Protein AF-A0A2S0VP35-F1 (afdb_monomer_lite)

pLDDT: mean 77.13, std 23.25, range [31.33, 97.94]

Sequence (226 aa):
MTNNDILRRIRYTFNYNDAKMASILELVGYKVEPALITQWLKKEEDEAYVRCSDREFSNFLNGFIVEKRGKQEGKPLPKAEDHLNNNIILKKLKIALNLQSEELIAMISHGDFSISKHELSALFRNPQHHHFRECKDQLLRKFLSGMQVKYRGDSEVSSAGNQFSKAPKKPFNKTPKKPSDNPYANWQPSGNETVKVTKKSFSKPVKNKPKTRISKDNFKWPDMKN

Organism: NCBI:txid2172099

Structure (mmCIF, N/CA/C/O backbone):
data_AF-A0A2S0VP35-F1
#
_entry.id   AF-A0A2S0VP35-F1
#
loop_
_atom_site.group_PDB
_atom_site.id
_atom_site.type_symbol
_atom_site.label_atom_id
_atom_site.label_alt_id
_atom_site.label_comp_id
_atom_site.label_asym_id
_atom_site.label_entity_id
_atom_site.label_seq_id
_atom_site.pdbx_PDB_ins_code
_atom_site.Cartn_x
_atom_site.Cartn_y
_atom_site.Cartn_z
_atom_site.occupancy
_atom_site.B_iso_or_equiv
_atom_site.auth_seq_id
_atom_site.auth_comp_id
_atom_site.auth_asym_id
_atom_site.auth_atom_id
_atom_site.pdbx_PDB_model_num
ATOM 1 N N . MET A 1 1 ? 9.332 8.023 -2.124 1.00 85.38 1 MET A N 1
ATOM 2 C CA . MET A 1 1 ? 9.287 6.557 -1.944 1.00 85.38 1 MET A CA 1
ATOM 3 C C . MET A 1 1 ? 8.746 6.026 -3.250 1.00 85.38 1 MET A C 1
ATOM 5 O O . MET A 1 1 ? 7.819 6.642 -3.759 1.00 85.38 1 MET A O 1
ATOM 9 N N . THR A 1 2 ? 9.333 4.994 -3.846 1.00 94.31 2 THR A N 1
ATOM 10 C CA . THR A 1 2 ? 8.872 4.506 -5.157 1.00 94.31 2 THR A CA 1
ATOM 11 C C . THR A 1 2 ? 7.871 3.365 -4.995 1.00 94.31 2 THR A C 1
ATOM 13 O O . THR A 1 2 ? 7.895 2.662 -3.985 1.00 94.31 2 THR A O 1
ATOM 16 N N . ASN A 1 3 ? 6.998 3.155 -5.988 1.00 96.81 3 ASN A N 1
ATOM 17 C CA . ASN A 1 3 ? 6.070 2.015 -6.005 1.00 96.81 3 ASN A CA 1
ATOM 18 C C . ASN A 1 3 ? 6.833 0.691 -5.857 1.00 96.81 3 ASN A C 1
ATOM 20 O O . ASN A 1 3 ? 6.429 -0.177 -5.088 1.00 96.81 3 ASN A O 1
ATOM 24 N N . ASN A 1 4 ? 7.993 0.584 -6.512 1.00 97.62 4 ASN A N 1
ATOM 25 C CA . ASN A 1 4 ? 8.906 -0.548 -6.399 1.00 97.62 4 ASN A CA 1
ATOM 26 C C . ASN A 1 4 ? 9.401 -0.782 -4.953 1.00 97.62 4 ASN A C 1
ATOM 28 O O . ASN A 1 4 ? 9.446 -1.927 -4.511 1.00 97.62 4 ASN A O 1
ATOM 32 N N . ASP A 1 5 ? 9.740 0.269 -4.189 1.00 95.88 5 ASP A N 1
ATOM 33 C CA . ASP A 1 5 ? 10.125 0.141 -2.767 1.00 95.88 5 ASP A CA 1
ATOM 34 C C . ASP A 1 5 ? 8.971 -0.417 -1.923 1.00 95.88 5 ASP A C 1
ATOM 36 O O . ASP A 1 5 ? 9.140 -1.386 -1.182 1.00 95.88 5 ASP A O 1
ATOM 40 N N . ILE A 1 6 ? 7.764 0.122 -2.098 1.00 97.19 6 ILE A N 1
ATOM 41 C CA . ILE A 1 6 ? 6.579 -0.343 -1.365 1.00 97.19 6 ILE A CA 1
ATOM 42 C C . ILE A 1 6 ? 6.264 -1.799 -1.725 1.00 97.19 6 ILE A C 1
ATOM 44 O O . ILE A 1 6 ? 6.002 -2.612 -0.840 1.00 97.19 6 ILE A O 1
ATOM 48 N N . LEU A 1 7 ? 6.342 -2.145 -3.011 1.00 97.62 7 LEU A N 1
ATOM 49 C CA . LEU A 1 7 ? 6.123 -3.499 -3.503 1.00 97.62 7 LEU A CA 1
ATOM 50 C C . LEU A 1 7 ? 7.118 -4.496 -2.886 1.00 97.62 7 LEU A C 1
ATOM 52 O O . LEU A 1 7 ? 6.706 -5.555 -2.408 1.00 97.62 7 LEU A O 1
ATOM 56 N N . ARG A 1 8 ? 8.410 -4.138 -2.821 1.00 96.81 8 ARG A N 1
ATOM 57 C CA . ARG A 1 8 ? 9.447 -4.943 -2.149 1.00 96.81 8 ARG A CA 1
ATOM 58 C C . ARG A 1 8 ? 9.146 -5.148 -0.669 1.00 96.81 8 ARG A C 1
ATOM 60 O O . ARG A 1 8 ? 9.271 -6.271 -0.183 1.00 96.81 8 ARG A O 1
ATOM 67 N N . ARG A 1 9 ? 8.729 -4.092 0.037 1.00 96.19 9 ARG A N 1
ATOM 68 C CA . ARG A 1 9 ? 8.366 -4.168 1.461 1.00 96.19 9 ARG A CA 1
ATOM 69 C C . ARG A 1 9 ? 7.179 -5.094 1.679 1.00 96.19 9 ARG A C 1
ATOM 71 O O . ARG A 1 9 ? 7.283 -5.989 2.501 1.00 96.19 9 ARG A O 1
ATOM 78 N N . ILE A 1 10 ? 6.105 -4.964 0.896 1.00 96.94 10 ILE A N 1
ATOM 79 C CA . ILE A 1 10 ? 4.939 -5.862 0.984 1.00 96.94 10 ILE A CA 1
ATOM 80 C C . ILE A 1 10 ? 5.356 -7.314 0.724 1.00 96.94 10 ILE A C 1
ATOM 82 O O . ILE A 1 10 ? 5.022 -8.200 1.510 1.00 96.94 10 ILE A O 1
ATOM 86 N N . ARG A 1 11 ? 6.123 -7.563 -0.347 1.00 96.25 11 ARG A N 1
ATOM 87 C CA . ARG A 1 11 ? 6.632 -8.904 -0.669 1.00 96.25 11 ARG A CA 1
ATOM 88 C C . ARG A 1 11 ? 7.417 -9.491 0.495 1.00 96.25 11 ARG A C 1
ATOM 90 O O . ARG A 1 11 ? 7.194 -10.642 0.860 1.00 96.25 11 ARG A O 1
ATOM 97 N N . TYR A 1 12 ? 8.329 -8.708 1.063 1.00 96.31 12 TYR A N 1
ATOM 98 C CA . TYR A 1 12 ? 9.116 -9.122 2.211 1.00 96.31 12 TYR A CA 1
ATOM 99 C C . TYR A 1 12 ? 8.214 -9.385 3.425 1.00 96.31 12 TYR A C 1
ATOM 101 O O . TYR A 1 12 ? 8.275 -10.471 3.987 1.00 96.31 12 TYR A O 1
ATOM 109 N N . THR A 1 13 ? 7.329 -8.463 3.804 1.00 96.06 13 THR A N 1
ATOM 110 C CA . THR A 1 13 ? 6.455 -8.603 4.979 1.00 96.06 13 THR A CA 1
ATOM 111 C C . THR A 1 13 ? 5.636 -9.894 4.960 1.00 96.06 13 THR A C 1
ATOM 113 O O . THR A 1 13 ? 5.560 -10.569 5.981 1.00 96.06 13 THR A O 1
ATOM 116 N N . PHE A 1 14 ? 5.071 -10.270 3.810 1.00 96.06 14 PHE A N 1
ATOM 117 C CA . PHE A 1 14 ? 4.222 -11.463 3.682 1.00 96.06 14 PHE A CA 1
ATOM 118 C C . PHE A 1 14 ? 4.940 -12.689 3.104 1.00 96.06 14 PHE A C 1
ATOM 120 O O . PHE A 1 14 ? 4.290 -13.688 2.804 1.00 96.06 14 PHE A O 1
ATOM 127 N N . ASN A 1 15 ? 6.265 -12.618 2.941 1.00 95.81 15 ASN A N 1
ATOM 128 C CA . ASN A 1 15 ? 7.091 -13.681 2.367 1.00 95.81 15 ASN A CA 1
ATOM 129 C C . ASN A 1 15 ? 6.556 -14.211 1.019 1.00 95.81 15 ASN A C 1
ATOM 131 O O . ASN A 1 15 ? 6.474 -15.417 0.781 1.00 95.81 15 ASN A O 1
ATOM 135 N N . TYR A 1 16 ? 6.149 -13.302 0.133 1.00 96.62 16 TYR A N 1
ATOM 136 C CA . TYR A 1 16 ? 5.638 -13.679 -1.181 1.00 96.62 16 TYR A CA 1
ATOM 137 C C . TYR A 1 16 ? 6.771 -14.005 -2.154 1.00 96.62 16 TYR A C 1
ATOM 139 O O . TYR A 1 16 ? 7.789 -13.314 -2.213 1.00 96.62 16 TYR A O 1
ATOM 147 N N . ASN A 1 17 ? 6.561 -15.052 -2.951 1.00 95.56 17 ASN A N 1
ATOM 148 C CA . ASN A 1 17 ? 7.370 -15.339 -4.128 1.00 95.56 17 ASN A CA 1
ATOM 149 C C . ASN A 1 17 ? 6.741 -14.700 -5.380 1.00 95.56 17 ASN A C 1
ATOM 151 O O . ASN A 1 17 ? 5.611 -14.204 -5.358 1.00 95.56 17 ASN A O 1
ATOM 155 N N . ASP A 1 18 ? 7.485 -14.717 -6.478 1.00 95.44 18 ASP A N 1
ATOM 156 C CA . ASP A 1 18 ? 7.113 -14.010 -7.703 1.00 95.44 18 ASP A CA 1
ATOM 157 C C . ASP A 1 18 ? 5.843 -14.622 -8.334 1.00 95.44 18 ASP A C 1
ATOM 159 O O . ASP A 1 18 ? 4.958 -13.894 -8.779 1.00 95.44 18 ASP A O 1
ATOM 163 N N . ALA A 1 19 ? 5.671 -15.947 -8.242 1.00 95.38 19 ALA A N 1
ATOM 164 C CA . ALA A 1 19 ? 4.456 -16.643 -8.676 1.00 95.38 19 ALA A CA 1
ATOM 165 C C . ALA A 1 19 ? 3.210 -16.218 -7.874 1.00 95.38 19 ALA A C 1
ATOM 167 O O . ALA A 1 19 ? 2.154 -15.943 -8.446 1.00 95.38 19 ALA A O 1
ATOM 168 N N . LYS A 1 20 ? 3.327 -16.099 -6.545 1.00 96.75 20 LYS A N 1
ATOM 169 C CA . LYS A 1 20 ? 2.245 -15.610 -5.683 1.00 96.75 20 LYS A CA 1
ATOM 170 C C . LYS A 1 20 ? 1.891 -14.170 -6.037 1.00 96.75 20 LYS A C 1
ATOM 172 O O . LYS A 1 20 ? 0.709 -13.855 -6.138 1.00 96.75 20 LYS A O 1
ATOM 177 N N . MET A 1 21 ? 2.875 -13.309 -6.274 1.00 97.38 21 MET A N 1
ATOM 178 C CA . MET A 1 21 ? 2.621 -11.929 -6.698 1.00 97.38 21 MET A CA 1
ATOM 179 C C . MET A 1 21 ? 1.919 -11.848 -8.063 1.00 97.38 21 MET A C 1
ATOM 181 O O . MET A 1 21 ? 1.009 -11.034 -8.214 1.00 97.38 21 MET A O 1
ATOM 185 N N . ALA A 1 22 ? 2.267 -12.720 -9.017 1.00 96.94 22 ALA A N 1
ATOM 186 C CA . ALA A 1 22 ? 1.566 -12.820 -10.300 1.00 96.94 22 ALA A CA 1
ATOM 187 C C . ALA A 1 22 ? 0.106 -13.246 -10.101 1.00 96.94 22 ALA A C 1
ATOM 189 O O . ALA A 1 22 ? -0.803 -12.596 -10.615 1.00 96.94 22 ALA A O 1
ATOM 190 N N . SER A 1 23 ? -0.130 -14.261 -9.260 1.00 96.50 23 SER A N 1
ATOM 191 C CA . SER A 1 23 ? -1.489 -14.719 -8.946 1.00 96.50 23 SER A CA 1
ATOM 192 C C . SER A 1 23 ? -2.349 -13.625 -8.301 1.00 96.50 23 SER A C 1
ATOM 194 O O . SER A 1 23 ? -3.541 -13.544 -8.571 1.00 96.50 23 SER A O 1
ATOM 196 N N . ILE A 1 24 ? -1.751 -12.740 -7.490 1.00 96.81 24 ILE A N 1
ATOM 197 C CA . ILE A 1 24 ? -2.449 -11.605 -6.870 1.00 96.81 24 ILE A CA 1
ATOM 198 C C . ILE A 1 24 ? -2.954 -10.627 -7.939 1.00 96.81 24 ILE A C 1
ATOM 200 O O . ILE A 1 24 ? -4.086 -10.160 -7.850 1.00 96.81 24 ILE A O 1
ATOM 204 N N . LEU A 1 25 ? -2.146 -10.330 -8.957 1.00 96.25 25 LEU A N 1
ATOM 205 C CA . LEU A 1 25 ? -2.547 -9.468 -10.075 1.00 96.25 25 LEU A CA 1
ATOM 206 C C . LEU A 1 25 ? -3.622 -10.123 -10.951 1.00 96.25 25 LEU A C 1
ATOM 208 O O . LEU A 1 25 ? -4.560 -9.459 -11.401 1.00 96.25 25 LEU A O 1
ATOM 212 N N . GLU A 1 26 ? -3.552 -11.440 -11.122 1.00 95.50 26 GLU A N 1
ATOM 213 C CA . GLU A 1 26 ? -4.553 -12.192 -11.874 1.00 95.50 26 GLU A CA 1
ATOM 214 C C . GLU A 1 26 ? -5.941 -12.162 -11.209 1.00 95.50 26 GLU A C 1
ATOM 216 O O . GLU A 1 26 ? -6.956 -12.186 -11.908 1.00 95.50 26 GLU A O 1
ATOM 221 N N . LEU A 1 27 ? -6.025 -11.985 -9.881 1.00 93.75 27 LEU A N 1
ATOM 222 C CA . LEU A 1 27 ? -7.306 -11.811 -9.174 1.00 93.75 27 LEU A CA 1
ATOM 223 C C . LEU A 1 27 ? -8.118 -10.607 -9.672 1.00 93.75 27 LEU A C 1
ATOM 225 O O . LEU A 1 27 ? -9.341 -10.603 -9.511 1.00 93.75 27 LEU A O 1
ATOM 229 N N . VAL A 1 28 ? -7.459 -9.612 -10.274 1.00 93.50 28 VAL A N 1
ATOM 230 C CA . VAL A 1 28 ? -8.090 -8.435 -10.897 1.00 93.50 28 VAL A CA 1
ATOM 231 C C . VAL A 1 28 ? -8.020 -8.459 -12.427 1.00 93.50 28 VAL A C 1
ATOM 233 O O . VAL A 1 28 ? -8.290 -7.451 -13.074 1.00 93.50 28 VAL A O 1
ATOM 236 N N . GLY A 1 29 ? -7.678 -9.607 -13.019 1.00 91.75 29 GLY A N 1
ATOM 237 C CA . GLY A 1 29 ? -7.582 -9.785 -14.468 1.00 91.75 29 GLY A CA 1
ATOM 238 C C . GLY A 1 29 ? -6.332 -9.168 -15.099 1.00 91.75 29 GLY A C 1
ATOM 239 O O . GLY A 1 29 ? -6.270 -9.055 -16.322 1.00 91.75 29 GLY A O 1
ATOM 240 N N . TYR A 1 30 ? -5.335 -8.775 -14.299 1.00 94.31 30 TYR A N 1
ATOM 241 C CA . TYR A 1 30 ? -4.072 -8.244 -14.804 1.00 94.31 30 TYR A CA 1
ATOM 242 C C . TYR A 1 30 ? -3.031 -9.363 -14.886 1.00 94.31 30 TYR A C 1
ATOM 244 O O . TYR A 1 30 ? -2.433 -9.747 -13.885 1.00 94.31 30 TYR A O 1
ATOM 252 N N . LYS A 1 31 ? -2.828 -9.918 -16.082 1.00 95.38 31 LYS A N 1
ATOM 253 C CA . LYS A 1 31 ? -1.842 -10.982 -16.304 1.00 95.38 31 LYS A CA 1
ATOM 254 C C . LYS A 1 31 ? -0.457 -10.382 -16.519 1.00 95.38 31 LYS A C 1
ATOM 256 O O . LYS A 1 31 ? -0.292 -9.493 -17.350 1.00 95.38 31 LYS A O 1
ATOM 261 N N . VAL A 1 32 ? 0.524 -10.886 -15.776 1.00 94.62 32 VAL A N 1
ATOM 262 C CA . VAL A 1 32 ? 1.933 -10.506 -15.908 1.00 94.62 32 VAL A CA 1
ATOM 263 C C . VAL A 1 32 ? 2.816 -11.736 -15.910 1.00 94.62 32 VAL A C 1
ATOM 265 O O . VAL A 1 32 ? 2.554 -12.701 -15.194 1.00 94.62 32 VAL A O 1
ATOM 268 N N . GLU A 1 33 ? 3.899 -11.660 -16.672 1.00 93.50 33 GLU A N 1
ATOM 269 C CA . GLU A 1 33 ? 4.957 -12.658 -16.618 1.00 93.50 33 GLU A CA 1
ATOM 270 C C . GLU A 1 33 ? 5.726 -12.543 -15.291 1.00 93.50 33 GLU A C 1
ATOM 272 O O . GLU A 1 33 ? 6.078 -11.427 -14.887 1.00 93.50 33 GLU A O 1
ATOM 277 N N . PRO A 1 34 ? 6.067 -13.661 -14.618 1.00 91.75 34 PRO A N 1
ATOM 278 C CA . PRO A 1 34 ? 6.858 -13.632 -13.386 1.00 91.75 34 PRO A CA 1
ATOM 279 C C . PRO A 1 34 ? 8.185 -12.872 -13.528 1.00 91.75 34 PRO A C 1
ATOM 281 O O . PRO A 1 34 ? 8.618 -12.209 -12.589 1.00 91.75 34 PRO A O 1
ATOM 284 N N . ALA A 1 35 ? 8.791 -12.892 -14.721 1.00 94.12 35 ALA A N 1
ATOM 285 C CA . ALA A 1 35 ? 10.012 -12.146 -15.016 1.00 94.12 35 ALA A CA 1
ATOM 286 C C . ALA A 1 35 ? 9.848 -10.626 -14.825 1.00 94.12 35 ALA A C 1
ATOM 288 O O . ALA A 1 35 ? 10.753 -9.978 -14.301 1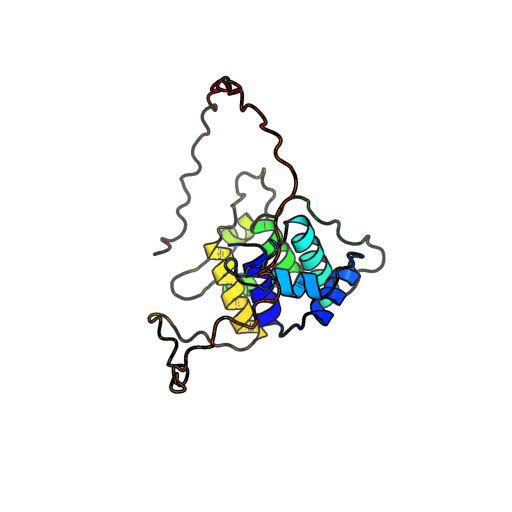.00 94.12 35 ALA A O 1
ATOM 289 N N . LEU A 1 36 ? 8.691 -10.055 -15.180 1.00 95.75 36 LEU A N 1
ATOM 290 C CA . LEU A 1 36 ? 8.411 -8.629 -14.981 1.00 95.75 36 LEU A CA 1
ATOM 291 C C . LEU A 1 36 ? 8.334 -8.281 -13.487 1.00 95.75 36 LEU A C 1
ATOM 293 O O . LEU A 1 36 ? 8.821 -7.236 -13.062 1.00 95.75 36 LEU A O 1
ATOM 297 N N . ILE A 1 37 ? 7.792 -9.185 -12.667 1.00 96.19 37 ILE A N 1
ATOM 298 C CA . ILE A 1 37 ? 7.771 -9.018 -11.208 1.00 96.19 37 ILE A CA 1
ATOM 299 C C . ILE A 1 37 ? 9.197 -9.015 -10.666 1.00 96.19 37 ILE A C 1
ATOM 301 O O . ILE A 1 37 ? 9.548 -8.130 -9.885 1.00 96.19 37 ILE A O 1
ATOM 305 N N . THR A 1 38 ? 10.042 -9.948 -11.110 1.00 96.44 38 THR A N 1
ATOM 306 C CA . THR A 1 38 ? 11.460 -9.959 -10.734 1.00 96.44 38 THR A CA 1
ATOM 307 C C . THR A 1 38 ? 12.137 -8.631 -11.095 1.00 96.44 38 THR A C 1
ATOM 309 O O . THR A 1 38 ? 12.856 -8.076 -10.263 1.00 96.44 38 THR A O 1
ATOM 312 N N . GLN A 1 39 ? 11.867 -8.085 -12.288 1.00 97.50 39 GLN A N 1
ATOM 313 C CA . GLN A 1 39 ? 12.391 -6.790 -12.750 1.00 97.50 39 GLN A CA 1
ATOM 314 C C . GLN A 1 39 ? 11.902 -5.611 -11.892 1.00 97.50 39 GLN A C 1
ATOM 316 O O . GLN A 1 39 ? 12.702 -4.749 -11.522 1.00 97.50 39 GLN A O 1
ATOM 321 N N . TRP A 1 40 ? 10.626 -5.586 -11.487 1.00 97.94 40 TRP A N 1
ATOM 322 C CA . TRP A 1 40 ? 10.104 -4.570 -10.561 1.00 97.94 40 TRP A CA 1
ATOM 323 C C . TRP A 1 40 ? 10.762 -4.623 -9.178 1.00 97.94 40 TRP A C 1
ATOM 325 O O . TRP A 1 40 ? 10.863 -3.604 -8.487 1.00 97.94 40 TRP A O 1
ATOM 335 N N . LEU A 1 41 ? 11.204 -5.803 -8.747 1.00 96.38 41 LEU A N 1
ATOM 336 C CA . LEU A 1 41 ? 11.836 -6.008 -7.446 1.00 96.38 41 LEU A CA 1
ATOM 337 C C . LEU A 1 41 ? 13.341 -5.710 -7.453 1.00 96.38 41 LEU A C 1
ATOM 339 O O . LEU A 1 41 ? 13.934 -5.624 -6.374 1.00 96.38 41 LEU A O 1
ATOM 343 N N . LYS A 1 42 ? 13.958 -5.508 -8.623 1.00 96.19 42 LYS A N 1
ATOM 344 C CA . LYS A 1 42 ? 15.364 -5.103 -8.725 1.00 96.19 42 LYS A CA 1
ATOM 345 C C . LYS A 1 42 ? 15.607 -3.713 -8.135 1.00 96.19 42 LYS A C 1
ATOM 347 O O . LYS A 1 42 ? 14.690 -2.902 -7.980 1.00 96.19 42 LYS A O 1
ATOM 352 N N . LYS A 1 43 ? 16.862 -3.455 -7.766 1.00 93.69 43 LYS A N 1
ATOM 353 C CA . LYS A 1 43 ? 17.310 -2.119 -7.358 1.00 93.69 43 LYS A CA 1
ATOM 354 C C . LYS A 1 43 ? 17.421 -1.216 -8.583 1.00 93.69 43 LYS A C 1
ATOM 356 O O . LYS A 1 43 ? 17.580 -1.724 -9.682 1.00 93.69 43 LYS A O 1
ATOM 361 N N . GLU A 1 44 ? 17.344 0.094 -8.384 1.00 92.56 44 GLU A N 1
ATOM 362 C CA . GLU A 1 44 ? 17.294 1.069 -9.484 1.00 92.56 44 GLU A CA 1
ATOM 363 C C . GLU A 1 44 ? 18.594 1.114 -10.305 1.00 92.56 44 GLU A C 1
ATOM 365 O O . GLU A 1 44 ? 18.579 1.565 -11.444 1.00 92.56 44 GLU A O 1
ATOM 370 N N . GLU A 1 45 ? 19.703 0.615 -9.751 1.00 93.06 45 GLU A N 1
ATOM 371 C CA . GLU A 1 45 ? 21.008 0.536 -10.414 1.00 93.06 45 GLU A CA 1
ATOM 372 C C . GLU A 1 45 ? 21.211 -0.750 -11.240 1.00 93.06 45 GLU A C 1
ATOM 374 O O . GLU A 1 45 ? 22.226 -0.882 -11.919 1.00 93.06 45 GLU A O 1
ATOM 379 N N . ASP A 1 46 ? 20.295 -1.721 -11.154 1.00 96.19 46 ASP A N 1
ATOM 380 C CA . ASP A 1 46 ? 20.357 -2.969 -11.928 1.00 96.19 46 ASP A CA 1
ATOM 381 C C . ASP A 1 46 ? 19.905 -2.705 -13.375 1.00 96.19 46 ASP A C 1
ATOM 383 O O . ASP A 1 46 ? 18.878 -2.068 -13.601 1.00 96.19 46 ASP A O 1
ATOM 387 N N . GLU A 1 47 ? 20.635 -3.217 -14.366 1.00 95.44 47 GLU A N 1
ATOM 388 C CA . GLU A 1 47 ? 20.310 -3.034 -15.791 1.00 95.44 47 GLU A CA 1
ATOM 389 C C . GLU A 1 47 ? 18.945 -3.628 -16.173 1.00 95.44 47 GLU A C 1
ATOM 391 O O . GLU A 1 47 ? 18.286 -3.140 -17.090 1.00 95.44 47 GLU A O 1
ATOM 396 N N . ALA A 1 48 ? 18.494 -4.658 -15.451 1.00 95.75 48 ALA A N 1
ATOM 397 C CA . ALA A 1 48 ? 17.187 -5.277 -15.641 1.00 95.75 48 ALA A CA 1
ATOM 398 C C . ALA A 1 48 ? 16.074 -4.598 -14.820 1.00 95.75 48 ALA A C 1
ATOM 400 O O . ALA A 1 48 ? 14.964 -5.128 -14.731 1.00 95.75 48 ALA A O 1
ATOM 401 N N . TYR A 1 49 ? 16.348 -3.464 -14.170 1.00 97.00 49 TYR A N 1
ATOM 402 C CA . TYR A 1 49 ? 15.345 -2.733 -13.406 1.00 97.00 49 TYR A CA 1
ATOM 403 C C . TYR A 1 49 ? 14.240 -2.182 -14.301 1.00 97.00 49 TYR A C 1
ATOM 405 O O . TYR A 1 49 ? 14.483 -1.452 -15.262 1.00 97.00 49 TYR A O 1
ATOM 413 N N . VAL A 1 50 ? 12.996 -2.458 -13.911 1.00 97.62 50 VAL A N 1
ATOM 414 C CA . VAL A 1 50 ? 11.818 -1.849 -14.526 1.00 97.62 50 VAL A CA 1
ATOM 415 C C . VAL A 1 50 ? 11.037 -1.079 -13.471 1.00 97.62 50 VAL A C 1
ATOM 417 O O . VAL A 1 50 ? 10.688 -1.591 -12.403 1.00 97.62 50 VAL A O 1
ATOM 420 N N . ARG A 1 51 ? 10.727 0.182 -13.779 1.00 96.62 51 ARG A N 1
ATOM 421 C CA . ARG A 1 51 ? 9.856 1.007 -12.940 1.00 96.62 51 ARG A CA 1
ATOM 422 C C . ARG A 1 51 ? 8.441 0.426 -12.945 1.00 96.62 51 ARG A C 1
ATOM 424 O O . ARG A 1 51 ? 7.849 0.267 -14.004 1.00 96.62 51 ARG A O 1
ATOM 431 N N . CYS A 1 52 ? 7.880 0.202 -11.761 1.00 96.88 52 CYS A N 1
ATOM 432 C CA . CYS A 1 52 ? 6.477 -0.155 -11.590 1.00 96.88 52 CYS A CA 1
ATOM 433 C C . CYS A 1 52 ? 5.628 1.124 -11.650 1.00 96.88 52 CYS A C 1
ATOM 435 O O . CYS A 1 52 ? 5.721 2.002 -10.780 1.00 96.88 52 CYS A O 1
ATOM 437 N N . SER A 1 53 ? 4.840 1.265 -12.712 1.00 97.00 53 SER A N 1
ATOM 438 C CA . SER A 1 53 ? 3.941 2.401 -12.919 1.00 97.00 53 SER A CA 1
ATOM 439 C C . SER A 1 53 ? 2.816 2.434 -11.880 1.00 97.00 53 SER A C 1
ATOM 441 O O . SER A 1 53 ? 2.516 1.445 -11.211 1.00 97.00 53 SER A O 1
ATOM 443 N N . ASP A 1 54 ? 2.161 3.586 -11.747 1.00 96.69 54 ASP A N 1
ATOM 444 C CA . ASP A 1 54 ? 1.041 3.754 -10.815 1.00 96.69 54 ASP A CA 1
ATOM 445 C C . ASP A 1 54 ? -0.112 2.801 -11.132 1.00 96.69 54 ASP A C 1
ATOM 447 O O . ASP A 1 54 ? -0.699 2.213 -10.226 1.00 96.69 54 ASP A O 1
ATOM 451 N N . ARG A 1 55 ? -0.392 2.586 -12.420 1.00 95.69 55 ARG A N 1
ATOM 452 C CA . ARG A 1 55 ? -1.452 1.683 -12.869 1.00 95.69 55 ARG A CA 1
ATOM 453 C C . ARG A 1 55 ? -1.132 0.222 -12.550 1.00 95.69 55 ARG A C 1
ATOM 455 O O . ARG A 1 55 ? -1.996 -0.498 -12.055 1.00 95.69 55 ARG A O 1
ATOM 462 N N . GLU A 1 56 ? 0.105 -0.215 -12.787 1.00 96.44 56 GLU A N 1
ATOM 463 C CA . GLU A 1 56 ? 0.569 -1.565 -12.426 1.00 96.44 56 GLU A CA 1
ATOM 464 C C . GLU A 1 56 ? 0.498 -1.790 -10.918 1.00 96.44 56 GLU A C 1
ATOM 466 O O . GLU A 1 56 ? -0.051 -2.793 -10.454 1.00 96.44 56 GLU A O 1
ATOM 471 N N . PHE A 1 57 ? 0.987 -0.826 -10.139 1.00 97.69 57 PHE A N 1
ATOM 472 C CA . PHE A 1 57 ? 0.956 -0.933 -8.690 1.00 97.69 57 PHE A CA 1
ATOM 473 C C . PHE A 1 57 ? -0.473 -0.854 -8.135 1.00 97.69 57 PHE A C 1
ATOM 475 O O . PHE A 1 57 ? -0.806 -1.552 -7.177 1.00 97.69 57 PHE A O 1
ATOM 482 N N . SER A 1 58 ? -1.357 -0.077 -8.764 1.00 97.06 58 SER A N 1
ATOM 483 C CA . SER A 1 58 ? -2.774 -0.016 -8.399 1.00 97.06 58 SER A CA 1
ATOM 484 C C . SER A 1 58 ? -3.461 -1.366 -8.625 1.00 97.06 58 SER A C 1
ATOM 486 O O . SER A 1 58 ? -4.160 -1.846 -7.728 1.00 97.06 58 SER A O 1
ATOM 488 N N . ASN A 1 59 ? -3.197 -2.031 -9.759 1.00 96.88 59 ASN A N 1
ATOM 489 C CA . ASN A 1 59 ? -3.653 -3.404 -9.991 1.00 96.88 59 ASN A CA 1
ATOM 490 C C . ASN A 1 59 ? -3.146 -4.350 -8.899 1.00 96.88 59 ASN A C 1
ATOM 492 O O . ASN A 1 59 ? -3.932 -5.125 -8.357 1.00 96.88 59 ASN A O 1
ATOM 496 N N . PHE A 1 60 ? -1.865 -4.254 -8.524 1.00 97.81 60 PHE A N 1
ATOM 497 C CA . PHE A 1 60 ? -1.305 -5.095 -7.464 1.00 97.81 60 PHE A CA 1
ATOM 498 C C . PHE A 1 60 ? -2.016 -4.865 -6.129 1.00 97.81 60 PHE A C 1
ATOM 500 O O . PHE A 1 60 ? -2.421 -5.822 -5.477 1.00 97.81 60 PHE A O 1
ATOM 507 N N . LEU A 1 61 ? -2.223 -3.608 -5.727 1.00 97.56 61 LEU A N 1
ATOM 508 C CA . LEU A 1 61 ? -2.906 -3.272 -4.476 1.00 97.56 61 LEU A CA 1
ATOM 509 C C . LEU A 1 61 ? -4.382 -3.697 -4.483 1.00 97.56 61 LEU A C 1
ATOM 511 O O . LEU A 1 61 ? -4.890 -4.148 -3.458 1.00 97.56 61 LEU A O 1
ATOM 515 N N . ASN A 1 62 ? -5.071 -3.587 -5.620 1.00 96.12 62 ASN A N 1
ATOM 516 C CA . ASN A 1 62 ? -6.436 -4.091 -5.771 1.00 96.12 62 ASN A CA 1
ATOM 517 C C . ASN A 1 62 ? -6.478 -5.619 -5.663 1.00 96.12 62 ASN A C 1
ATOM 519 O O . ASN A 1 62 ? -7.302 -6.155 -4.924 1.00 96.12 62 ASN A O 1
ATOM 523 N N . GLY A 1 63 ? -5.552 -6.310 -6.327 1.00 96.44 63 GLY A N 1
ATOM 524 C CA . GLY A 1 63 ? -5.360 -7.749 -6.183 1.00 96.44 63 GLY A CA 1
ATOM 525 C C . GLY A 1 63 ? -5.064 -8.148 -4.742 1.00 96.44 63 GLY A C 1
ATOM 526 O O . GLY A 1 63 ? -5.631 -9.110 -4.236 1.00 96.44 63 GLY A O 1
ATOM 527 N N . PHE A 1 64 ? -4.237 -7.372 -4.041 1.00 97.12 64 PHE A N 1
ATOM 528 C CA . PHE A 1 64 ? -3.886 -7.607 -2.643 1.00 97.12 64 PHE A CA 1
ATOM 529 C C . PHE A 1 64 ? -5.094 -7.455 -1.709 1.00 97.12 64 PHE A C 1
ATOM 531 O O . PHE A 1 64 ? -5.259 -8.247 -0.784 1.00 97.12 64 PHE A O 1
ATOM 538 N N . ILE A 1 65 ? -5.991 -6.497 -1.980 1.00 95.62 65 ILE A N 1
ATOM 539 C CA . ILE A 1 65 ? -7.280 -6.397 -1.277 1.00 95.62 65 ILE A CA 1
ATOM 540 C C . ILE A 1 65 ? -8.105 -7.672 -1.485 1.00 95.62 65 ILE A C 1
ATOM 542 O O . ILE A 1 65 ? -8.646 -8.203 -0.516 1.00 95.62 65 ILE A O 1
ATOM 546 N N . VAL A 1 66 ? -8.196 -8.165 -2.725 1.00 94.88 66 VAL A N 1
ATOM 547 C CA . VAL A 1 66 ? -8.940 -9.394 -3.041 1.00 94.88 66 VAL 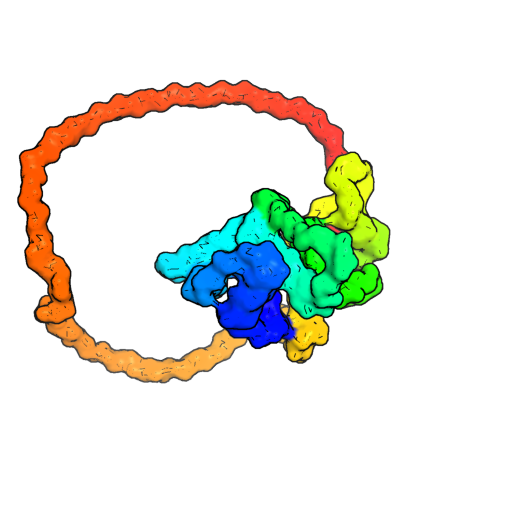A CA 1
ATOM 548 C C . VAL A 1 66 ? -8.290 -10.620 -2.394 1.00 94.88 66 VAL A C 1
ATOM 550 O O . VAL A 1 66 ? -9.003 -11.483 -1.896 1.00 94.88 66 VAL A O 1
ATOM 553 N N . GLU A 1 67 ? -6.959 -10.693 -2.340 1.00 95.25 67 GLU A N 1
ATOM 554 C CA . GLU A 1 67 ? -6.235 -11.796 -1.697 1.00 95.25 67 GLU A CA 1
ATOM 555 C C . GLU A 1 67 ? -6.506 -11.868 -0.195 1.00 95.25 67 GLU A C 1
ATOM 557 O O . GLU A 1 67 ? -6.773 -12.952 0.320 1.00 95.25 67 GLU A O 1
ATOM 562 N N . LYS A 1 68 ? -6.484 -10.724 0.499 1.00 94.75 68 LYS A N 1
ATOM 563 C CA . LYS A 1 68 ? -6.662 -10.686 1.955 1.00 94.75 68 LYS A CA 1
ATOM 564 C C . LYS A 1 68 ? -8.112 -10.784 2.403 1.00 94.75 68 LYS A C 1
ATOM 566 O O . LYS A 1 68 ? -8.376 -11.296 3.487 1.00 94.75 68 LYS A O 1
ATOM 571 N N . ARG A 1 69 ? -9.049 -10.255 1.611 1.00 91.56 69 ARG A N 1
ATOM 572 C CA . ARG A 1 69 ? -10.469 -10.158 1.995 1.00 91.56 69 ARG A CA 1
ATOM 573 C C . ARG A 1 69 ? -11.391 -11.124 1.264 1.00 91.56 69 ARG A C 1
ATOM 575 O O . ARG A 1 69 ? -12.547 -11.244 1.657 1.00 91.56 69 ARG A O 1
ATOM 582 N N . GLY A 1 70 ? -10.910 -11.761 0.204 1.00 88.12 70 GLY A N 1
ATOM 583 C CA . GLY A 1 70 ? -11.745 -12.488 -0.741 1.00 88.12 70 GLY A CA 1
ATOM 584 C C . GLY A 1 70 ? -12.444 -11.570 -1.749 1.00 88.12 70 GLY A C 1
ATOM 585 O O . GLY A 1 70 ? -12.491 -10.341 -1.615 1.00 88.12 70 GLY A O 1
ATOM 586 N N . LYS A 1 71 ? -13.000 -12.188 -2.794 1.00 81.88 71 LYS A N 1
ATOM 587 C CA . LYS A 1 71 ? -13.857 -11.505 -3.769 1.00 81.88 71 LYS A CA 1
ATOM 588 C C . LYS A 1 71 ? -15.183 -11.155 -3.092 1.00 81.88 71 LYS A C 1
ATOM 590 O O . LYS A 1 71 ? -15.804 -12.013 -2.477 1.00 81.88 71 LYS A O 1
ATOM 595 N N . GLN A 1 72 ? -15.617 -9.901 -3.201 1.00 76.38 72 GLN A N 1
ATOM 596 C CA . GLN A 1 72 ? -16.950 -9.513 -2.740 1.00 76.38 72 GLN A CA 1
ATOM 597 C C . GLN A 1 72 ? -17.971 -9.952 -3.789 1.00 76.38 72 GLN A C 1
ATOM 599 O O . GLN A 1 72 ? -17.970 -9.423 -4.901 1.00 76.38 72 GLN A O 1
ATOM 604 N N . GLU A 1 73 ? -18.817 -10.920 -3.441 1.00 71.19 73 GLU A N 1
ATOM 605 C CA . GLU A 1 73 ? -19.895 -11.376 -4.319 1.00 71.19 73 GLU A CA 1
ATOM 606 C C . GLU A 1 73 ? -20.803 -10.199 -4.707 1.00 71.19 73 GLU A C 1
ATOM 608 O O . GLU A 1 73 ? -21.168 -9.365 -3.876 1.00 71.19 73 GLU A O 1
ATOM 613 N N . GLY A 1 74 ? -21.109 -10.086 -6.001 1.00 70.69 74 GLY A N 1
ATOM 614 C CA . GLY A 1 74 ? -22.001 -9.053 -6.536 1.00 70.69 74 GLY A CA 1
ATOM 615 C C . GLY A 1 74 ? -21.387 -7.664 -6.752 1.00 70.69 74 GLY A C 1
ATOM 616 O O . GLY A 1 74 ? -22.097 -6.773 -7.216 1.00 70.69 74 GLY A O 1
ATOM 617 N N . LYS A 1 75 ? -20.092 -7.444 -6.474 1.00 75.69 75 LYS A N 1
ATOM 618 C CA . LYS A 1 7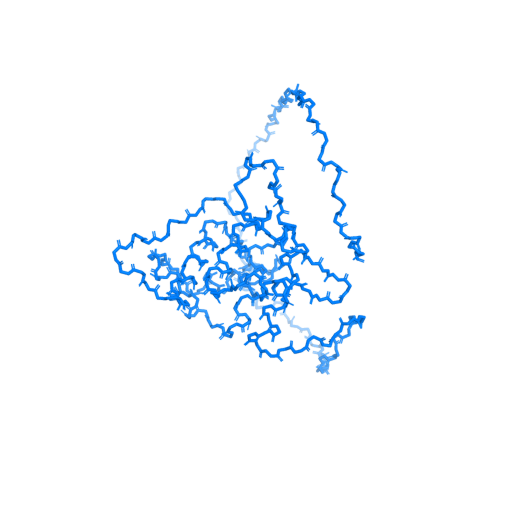5 ? -19.420 -6.172 -6.801 1.00 75.69 75 LYS A CA 1
ATOM 619 C C . LYS A 1 75 ? -18.427 -6.315 -7.953 1.00 75.69 75 LYS A C 1
ATOM 621 O O . LYS A 1 75 ? -17.713 -7.316 -8.020 1.00 75.69 75 LYS A O 1
ATOM 626 N N . PRO A 1 76 ? -18.332 -5.305 -8.839 1.00 76.31 76 PRO A N 1
ATOM 627 C CA . PRO A 1 76 ? -17.321 -5.301 -9.884 1.00 76.31 76 PRO A CA 1
ATOM 628 C C . PRO A 1 76 ? -15.918 -5.271 -9.270 1.00 76.31 76 PRO A C 1
ATOM 630 O O . PRO A 1 76 ? -15.707 -4.720 -8.184 1.00 76.31 76 PRO A O 1
ATOM 633 N N . LEU A 1 77 ? -14.953 -5.849 -9.989 1.00 77.69 77 LEU A N 1
ATOM 634 C CA . LEU A 1 77 ? -13.547 -5.785 -9.601 1.00 77.69 77 LEU A CA 1
ATOM 635 C C . LEU A 1 77 ? -13.117 -4.318 -9.425 1.00 77.69 77 LEU A C 1
ATOM 637 O O . LEU A 1 77 ? -13.517 -3.464 -10.225 1.00 77.69 77 LEU A O 1
ATOM 641 N N . PRO A 1 78 ? -12.303 -3.998 -8.402 1.00 80.25 78 PRO A N 1
ATOM 642 C CA . PRO A 1 78 ? -11.826 -2.638 -8.206 1.00 80.25 78 PRO A CA 1
ATOM 643 C C . PRO A 1 78 ? -11.056 -2.148 -9.438 1.00 80.25 78 PRO A C 1
ATOM 645 O O . PRO A 1 78 ? -10.064 -2.755 -9.845 1.00 80.25 78 PRO A O 1
ATOM 648 N N . LYS A 1 79 ? -11.503 -1.033 -10.024 1.00 85.56 79 LYS A N 1
ATOM 649 C CA . LYS A 1 79 ? -10.814 -0.396 -11.150 1.00 85.56 79 LYS A CA 1
ATOM 650 C C . LYS A 1 79 ? -9.460 0.145 -10.682 1.00 85.56 79 LYS A C 1
ATOM 652 O O . LYS A 1 79 ? -9.373 0.765 -9.621 1.00 85.56 79 LYS A O 1
ATOM 657 N N . ALA A 1 80 ? -8.413 -0.088 -11.469 1.00 88.50 80 ALA A N 1
ATOM 658 C CA . ALA A 1 80 ? -7.112 0.520 -11.223 1.00 88.50 80 ALA A CA 1
ATOM 659 C C . ALA A 1 80 ? -7.176 2.039 -11.418 1.00 88.50 80 ALA A C 1
ATOM 661 O O . ALA A 1 80 ? -7.771 2.521 -12.385 1.00 88.50 80 ALA A O 1
ATOM 662 N N . GLU A 1 81 ? -6.574 2.784 -10.497 1.00 90.81 81 GLU A N 1
ATOM 663 C CA . GLU A 1 81 ? -6.348 4.215 -10.663 1.00 90.81 81 GLU A CA 1
ATOM 664 C C . GLU A 1 81 ? -5.177 4.462 -11.617 1.00 90.81 81 GLU A C 1
ATOM 666 O O . GLU A 1 81 ? -4.157 3.775 -11.559 1.00 90.81 81 GLU A O 1
ATOM 671 N N . ASP A 1 82 ? -5.308 5.486 -12.460 1.00 88.38 82 ASP A N 1
ATOM 672 C CA . ASP A 1 82 ? -4.242 5.899 -13.380 1.00 88.38 82 ASP A CA 1
ATOM 673 C C . ASP A 1 82 ? -3.114 6.660 -12.661 1.00 88.38 82 ASP A C 1
ATOM 675 O O . ASP A 1 82 ? -1.969 6.654 -13.110 1.00 88.38 82 ASP A O 1
ATOM 679 N N . HIS A 1 83 ? -3.431 7.282 -11.521 1.00 91.88 83 HIS A N 1
ATOM 680 C CA . HIS A 1 83 ? -2.492 8.026 -10.686 1.00 91.88 83 HIS A CA 1
ATOM 681 C C . HIS A 1 83 ? -2.582 7.563 -9.236 1.00 91.88 83 HIS A C 1
ATOM 683 O O . HIS A 1 83 ? -3.658 7.598 -8.627 1.00 91.88 83 HIS A O 1
ATOM 689 N N . LEU A 1 84 ? -1.440 7.180 -8.666 1.00 93.38 84 LEU A N 1
ATOM 690 C CA . LEU A 1 84 ? -1.339 6.807 -7.263 1.00 93.38 84 LEU A CA 1
ATOM 691 C C . LEU A 1 84 ? -0.681 7.918 -6.456 1.00 93.38 84 LEU A C 1
ATOM 693 O O . LEU A 1 84 ? 0.290 8.548 -6.856 1.00 93.38 84 LEU A O 1
ATOM 697 N N . ASN A 1 85 ? -1.215 8.126 -5.259 1.00 94.06 85 ASN A N 1
ATOM 698 C CA . ASN A 1 85 ? -0.579 8.930 -4.232 1.00 94.06 85 ASN A CA 1
ATOM 699 C C . ASN A 1 85 ? -0.515 8.127 -2.929 1.00 94.06 85 ASN A C 1
ATOM 701 O O . ASN A 1 85 ? -1.203 7.115 -2.753 1.00 94.06 85 ASN A O 1
ATOM 705 N N . ASN A 1 86 ? 0.291 8.601 -1.986 1.00 95.88 86 ASN A N 1
ATOM 706 C CA . ASN A 1 86 ? 0.488 7.933 -0.703 1.00 95.88 86 ASN A CA 1
ATOM 707 C C . ASN A 1 86 ? -0.814 7.758 0.096 1.00 95.88 86 ASN A C 1
ATOM 709 O O . ASN A 1 86 ? -0.953 6.773 0.819 1.00 95.88 86 ASN A O 1
ATOM 713 N N . ASN A 1 87 ? -1.781 8.678 -0.028 1.00 96.19 87 ASN A N 1
ATOM 714 C CA . ASN A 1 87 ? -3.085 8.556 0.632 1.00 96.19 87 ASN A CA 1
ATOM 715 C C . ASN A 1 87 ? -3.883 7.367 0.075 1.00 96.19 87 ASN A C 1
ATOM 717 O O . ASN A 1 87 ? -4.453 6.596 0.848 1.00 96.19 87 ASN A O 1
ATOM 721 N N . ILE A 1 88 ? -3.906 7.198 -1.252 1.00 95.75 88 ILE A N 1
ATOM 722 C CA . ILE A 1 88 ? -4.572 6.082 -1.933 1.00 95.75 88 ILE A CA 1
ATOM 723 C C . ILE A 1 88 ? -3.890 4.767 -1.552 1.00 95.75 88 ILE A C 1
ATOM 725 O O . ILE A 1 88 ? -4.578 3.820 -1.173 1.00 95.75 88 ILE A O 1
ATOM 729 N N . ILE A 1 89 ? -2.555 4.722 -1.574 1.00 96.88 89 ILE A N 1
ATOM 730 C CA . ILE A 1 89 ? -1.783 3.531 -1.195 1.00 96.88 89 ILE A CA 1
ATOM 731 C C . ILE A 1 89 ? -2.085 3.138 0.255 1.00 96.88 89 ILE A C 1
ATOM 733 O O . ILE A 1 89 ? -2.488 2.004 0.513 1.00 96.88 89 ILE A O 1
ATOM 737 N N . LEU A 1 90 ? -1.978 4.083 1.197 1.00 96.44 90 LEU A N 1
ATOM 738 C CA . LEU A 1 90 ? -2.282 3.842 2.610 1.00 96.44 90 LEU A CA 1
ATOM 739 C C . LEU A 1 90 ? -3.725 3.356 2.798 1.00 96.44 90 LEU A C 1
ATOM 741 O O . LEU A 1 90 ? -3.971 2.425 3.563 1.00 96.44 90 LEU A O 1
ATOM 745 N N . LYS A 1 91 ? -4.685 3.946 2.075 1.00 95.69 91 LYS A N 1
ATOM 746 C CA . LYS A 1 91 ? -6.095 3.538 2.121 1.00 95.69 91 LYS A CA 1
ATOM 747 C C . LYS A 1 91 ? -6.288 2.108 1.621 1.00 95.69 91 LYS A C 1
ATOM 749 O O . LYS A 1 91 ? -6.995 1.343 2.271 1.00 95.69 91 LYS A O 1
ATOM 754 N N . LYS A 1 92 ? -5.664 1.729 0.504 1.00 96.00 92 LYS A N 1
ATOM 755 C CA . LYS A 1 92 ? -5.750 0.362 -0.030 1.00 96.00 92 LYS A CA 1
ATOM 756 C C . LYS A 1 92 ? -5.114 -0.656 0.911 1.00 96.00 92 LYS A C 1
ATOM 758 O O . LYS A 1 92 ? -5.728 -1.685 1.162 1.00 96.00 92 LYS A O 1
ATOM 763 N N . LEU A 1 93 ? -3.954 -0.345 1.493 1.00 96.75 93 LEU A N 1
ATOM 764 C CA . LEU A 1 93 ? -3.297 -1.209 2.482 1.00 96.75 93 LEU A CA 1
ATOM 765 C C . LEU A 1 93 ? -4.133 -1.363 3.756 1.00 96.75 93 LEU A C 1
ATOM 767 O O . LEU A 1 93 ? -4.315 -2.482 4.232 1.00 96.75 93 LEU A O 1
ATOM 771 N N . LYS A 1 94 ? -4.721 -0.267 4.256 1.00 95.31 94 LYS A N 1
ATOM 772 C CA . LYS A 1 94 ? -5.677 -0.303 5.372 1.00 95.31 94 LYS A CA 1
ATOM 773 C C . LYS A 1 94 ? -6.837 -1.252 5.078 1.00 95.31 94 LYS A C 1
ATOM 775 O O . LYS A 1 94 ? -7.185 -2.072 5.923 1.00 95.31 94 LYS A O 1
ATOM 780 N N . ILE A 1 95 ? -7.439 -1.128 3.893 1.00 94.88 95 ILE A N 1
ATOM 781 C CA . ILE A 1 95 ? -8.560 -1.974 3.477 1.00 94.88 95 ILE A CA 1
ATOM 782 C C . ILE A 1 95 ? -8.107 -3.429 3.376 1.00 94.88 95 ILE A C 1
ATOM 784 O O . ILE A 1 95 ? -8.767 -4.281 3.959 1.00 94.88 95 ILE A O 1
ATOM 788 N N . ALA A 1 96 ? -7.004 -3.710 2.678 1.00 95.81 96 ALA A N 1
ATOM 789 C CA . ALA A 1 96 ? -6.500 -5.066 2.475 1.00 95.81 96 ALA A CA 1
ATOM 790 C C . ALA A 1 96 ? -6.273 -5.787 3.808 1.00 95.81 96 ALA A C 1
ATOM 792 O O . ALA A 1 96 ? -6.732 -6.904 3.992 1.00 95.81 96 ALA A O 1
ATOM 793 N N . LEU A 1 97 ? -5.641 -5.115 4.766 1.00 95.75 97 LEU A N 1
ATOM 794 C CA . LEU A 1 97 ? -5.277 -5.695 6.058 1.00 95.75 97 LEU A CA 1
ATOM 795 C C . LEU A 1 97 ? -6.379 -5.598 7.125 1.00 95.75 97 LEU A C 1
ATOM 797 O O . LEU A 1 97 ? -6.147 -5.981 8.267 1.00 95.75 97 LEU A O 1
ATOM 801 N N . ASN A 1 98 ? -7.565 -5.093 6.763 1.00 95.31 98 ASN A N 1
ATOM 802 C CA . ASN A 1 98 ? -8.706 -4.889 7.661 1.00 95.31 98 ASN A CA 1
ATOM 803 C C . ASN A 1 98 ? -8.373 -4.075 8.931 1.00 95.31 98 ASN A C 1
ATOM 805 O O . ASN A 1 98 ? -8.871 -4.352 10.021 1.00 95.31 98 ASN A O 1
ATOM 809 N N . LEU A 1 99 ? -7.524 -3.059 8.780 1.00 94.94 99 LEU A N 1
ATOM 810 C CA . LEU A 1 99 ? -6.964 -2.327 9.911 1.00 94.94 99 LEU A CA 1
ATOM 811 C C . LEU A 1 99 ? -7.938 -1.295 10.472 1.00 94.94 99 LEU A C 1
ATOM 813 O O . LEU A 1 99 ? -8.462 -0.441 9.737 1.00 94.94 99 LEU A O 1
ATOM 817 N N . GLN A 1 100 ? -8.102 -1.321 11.792 1.00 93.62 100 GLN A N 1
ATOM 818 C CA . GLN A 1 100 ? -8.788 -0.263 12.527 1.00 93.62 100 GLN A CA 1
ATOM 819 C C . GLN A 1 100 ? -7.894 0.970 12.682 1.00 93.62 100 GLN A C 1
ATOM 821 O O . GLN A 1 100 ? -6.676 0.924 12.486 1.00 93.62 100 GLN A O 1
ATOM 826 N N . SER A 1 101 ? -8.504 2.110 13.010 1.00 92.25 101 SER A N 1
ATOM 827 C CA . SER A 1 101 ? -7.773 3.373 13.171 1.00 92.25 101 SER A CA 1
ATOM 828 C C . SER A 1 101 ? -6.720 3.267 14.274 1.00 92.25 101 SER A C 1
ATOM 830 O O . SER A 1 101 ? -5.603 3.740 14.100 1.00 92.25 101 SER A O 1
ATOM 832 N N . GLU A 1 102 ? -7.059 2.603 15.376 1.00 92.19 102 GLU A N 1
ATOM 833 C CA . GLU A 1 102 ? -6.195 2.362 16.531 1.00 92.19 102 GLU A CA 1
ATOM 834 C C . GLU A 1 102 ? -4.973 1.524 16.151 1.00 92.19 102 GLU A C 1
ATOM 836 O O . GLU A 1 102 ? -3.849 1.882 16.492 1.00 92.19 102 GLU A O 1
ATOM 841 N N . GLU A 1 103 ? -5.172 0.452 15.382 1.00 92.50 103 GLU A N 1
ATOM 842 C CA . GLU A 1 103 ? -4.075 -0.395 14.909 1.00 92.50 103 GLU A CA 1
ATOM 843 C C . GLU A 1 103 ? -3.159 0.356 13.948 1.00 92.50 103 GLU A C 1
ATOM 845 O O . GLU A 1 103 ? -1.940 0.194 13.985 1.00 92.50 103 GLU A O 1
ATOM 850 N N . LEU A 1 104 ? -3.739 1.182 13.076 1.00 92.81 104 LEU A N 1
ATOM 851 C CA . LEU A 1 104 ? -2.971 1.968 12.124 1.00 92.81 104 LEU A CA 1
ATOM 852 C C . LEU A 1 104 ? -2.140 3.047 12.830 1.00 92.81 104 LEU A C 1
ATOM 854 O O . LEU A 1 104 ? -0.990 3.254 12.452 1.00 92.81 104 LEU A O 1
ATOM 858 N N . ILE A 1 105 ? -2.679 3.672 13.885 1.00 93.00 105 ILE A N 1
ATOM 859 C CA . ILE A 1 105 ? -1.909 4.552 14.778 1.00 93.00 105 ILE A CA 1
ATOM 860 C C . ILE A 1 105 ? -0.788 3.756 15.440 1.00 93.00 105 ILE A C 1
ATOM 862 O O . ILE A 1 105 ? 0.355 4.179 15.356 1.00 93.00 105 ILE A O 1
ATOM 866 N N . ALA A 1 106 ? -1.078 2.593 16.027 1.00 91.44 106 ALA A N 1
ATOM 867 C CA . ALA A 1 106 ? -0.073 1.775 16.707 1.00 91.44 106 ALA A CA 1
ATOM 868 C C . ALA A 1 106 ? 1.086 1.359 15.784 1.00 91.44 106 ALA A C 1
ATOM 870 O O . ALA A 1 106 ? 2.235 1.386 16.202 1.00 91.44 106 ALA A O 1
ATOM 871 N N . MET A 1 107 ? 0.809 1.036 14.517 1.00 90.88 107 MET A N 1
ATOM 872 C CA . MET A 1 107 ? 1.859 0.711 13.540 1.00 90.88 107 MET A CA 1
ATOM 873 C C . MET A 1 107 ? 2.674 1.924 13.089 1.00 90.88 107 MET A C 1
ATOM 875 O O . MET A 1 107 ? 3.824 1.781 12.690 1.00 90.88 107 MET A O 1
ATOM 879 N N . ILE A 1 108 ? 2.085 3.117 13.099 1.00 90.88 108 ILE A N 1
ATOM 880 C CA . ILE A 1 108 ? 2.785 4.354 12.738 1.00 90.88 108 ILE A CA 1
ATOM 881 C C . ILE A 1 108 ? 3.600 4.892 13.921 1.00 90.88 108 ILE A C 1
ATOM 883 O O . ILE A 1 108 ? 4.656 5.500 13.715 1.00 90.88 108 ILE A O 1
ATOM 887 N N . SER A 1 109 ? 3.092 4.691 15.136 1.00 86.06 109 SER A N 1
ATOM 888 C CA . SER A 1 109 ? 3.697 5.125 16.387 1.00 86.06 109 SER A CA 1
ATOM 889 C C . SER A 1 109 ? 4.965 4.323 16.656 1.00 86.06 109 SER A C 1
ATOM 891 O O . SER A 1 109 ? 4.935 3.250 17.248 1.00 86.06 109 SER A O 1
ATOM 893 N N . HIS A 1 110 ? 6.090 4.849 16.180 1.00 71.38 110 HIS A N 1
ATOM 894 C CA . HIS A 1 110 ? 7.411 4.268 16.377 1.00 71.38 110 HIS A CA 1
ATOM 895 C C . HIS A 1 110 ? 8.417 5.363 16.743 1.00 71.38 110 HIS A C 1
ATOM 897 O O . HIS A 1 110 ? 8.590 6.337 15.989 1.00 71.38 110 HIS A O 1
ATOM 903 N N . GLY A 1 111 ? 9.096 5.177 17.880 1.00 68.69 111 GLY A N 1
ATOM 904 C CA . GLY A 1 111 ? 9.961 6.181 18.507 1.00 68.69 111 GLY A CA 1
ATOM 905 C C . GLY A 1 111 ? 9.166 7.407 18.965 1.00 68.69 111 GLY A C 1
ATOM 906 O O . GLY A 1 111 ? 8.048 7.276 19.451 1.00 68.69 111 GLY A O 1
ATOM 907 N N . ASP A 1 112 ? 9.705 8.601 18.723 1.00 70.12 112 ASP A N 1
ATOM 908 C CA . ASP A 1 112 ? 9.093 9.881 19.130 1.00 70.12 112 ASP A CA 1
ATOM 909 C C . ASP A 1 112 ? 7.960 10.360 18.202 1.00 70.12 112 ASP A C 1
ATOM 911 O O . ASP A 1 112 ? 7.489 11.495 18.294 1.00 70.12 112 ASP A O 1
ATOM 915 N N . PHE A 1 113 ? 7.533 9.523 17.254 1.00 80.69 113 PHE A N 1
ATOM 916 C CA . PHE A 1 113 ? 6.483 9.881 16.312 1.00 80.69 113 PHE A CA 1
ATOM 917 C C . PHE A 1 113 ? 5.127 9.379 16.798 1.00 80.69 113 PHE A C 1
ATOM 919 O O . PHE A 1 113 ? 4.942 8.179 16.972 1.00 80.69 113 PHE A O 1
ATOM 926 N N . SER A 1 114 ? 4.161 10.286 16.934 1.00 81.75 114 SER A N 1
ATOM 927 C CA . SER A 1 114 ? 2.766 9.950 17.220 1.00 81.75 114 SER A CA 1
ATOM 928 C C . SER A 1 114 ? 1.831 10.697 16.271 1.00 81.75 114 SER A C 1
ATOM 930 O O . SER A 1 114 ? 2.142 11.789 15.793 1.00 81.75 114 SER A O 1
ATOM 932 N N . ILE A 1 115 ? 0.694 10.073 15.961 1.00 88.44 115 ILE A N 1
ATOM 933 C CA . ILE A 1 115 ? -0.380 10.665 15.162 1.00 88.44 115 ILE A CA 1
ATOM 934 C C . ILE A 1 115 ? -1.710 10.474 15.891 1.00 88.44 115 ILE A C 1
ATOM 936 O O . ILE A 1 115 ? -2.046 9.377 16.341 1.00 88.44 115 ILE A O 1
ATOM 940 N N . SER A 1 116 ? -2.477 11.549 16.020 1.00 90.44 116 SER A N 1
ATOM 941 C CA . SER A 1 116 ? -3.801 11.539 16.638 1.00 90.44 116 SER A CA 1
ATOM 942 C C . SER A 1 116 ? -4.866 10.957 15.701 1.00 90.44 116 SER A C 1
ATOM 944 O O . SER A 1 116 ? -4.729 10.940 14.474 1.00 90.44 116 SER A O 1
ATOM 946 N N . LYS A 1 117 ? -6.007 10.544 16.267 1.00 90.81 117 LYS A N 1
ATOM 947 C CA . LYS A 1 117 ? -7.158 10.057 15.482 1.00 90.81 117 LYS A CA 1
ATOM 948 C C . LYS A 1 117 ? -7.674 11.101 14.482 1.00 90.81 117 LYS A C 1
ATOM 950 O O . LYS A 1 117 ? -8.088 10.744 13.378 1.00 90.81 117 LYS A O 1
ATOM 955 N N . HIS A 1 118 ? -7.637 12.386 14.840 1.00 91.19 118 HIS A N 1
ATOM 956 C CA . HIS A 1 118 ? -8.100 13.474 13.973 1.00 91.19 118 HIS A CA 1
ATOM 957 C C . HIS A 1 118 ? -7.179 13.684 12.769 1.00 91.19 118 HIS A C 1
ATOM 959 O O . HIS A 1 118 ? -7.662 13.829 11.643 1.00 91.19 118 HIS A O 1
ATOM 965 N N . GLU A 1 119 ? -5.866 13.653 12.994 1.00 90.44 119 GLU A N 1
ATOM 966 C CA . GLU A 1 119 ? -4.861 13.727 11.930 1.00 90.44 119 GLU A CA 1
ATOM 967 C C . GLU A 1 119 ? -4.939 12.507 11.021 1.00 90.44 119 GLU A C 1
ATOM 969 O O . GLU A 1 119 ? -4.885 12.647 9.800 1.00 90.44 119 GLU A O 1
ATOM 974 N N . LEU A 1 120 ? -5.156 11.320 11.593 1.00 93.00 120 LEU A N 1
ATOM 975 C CA . LEU A 1 120 ? -5.325 10.116 10.799 1.00 93.00 120 LEU A CA 1
ATOM 976 C C . LEU A 1 120 ? -6.569 10.189 9.908 1.00 93.00 120 LEU A C 1
ATOM 978 O O . LEU A 1 120 ? -6.501 9.897 8.713 1.00 93.00 120 LEU A O 1
ATOM 982 N N . SER A 1 121 ? -7.702 10.616 10.468 1.00 92.00 121 SER A N 1
ATOM 983 C CA . SER A 1 121 ? -8.939 10.813 9.707 1.00 92.00 121 SER A CA 1
ATOM 984 C C . SER A 1 121 ? -8.729 11.784 8.540 1.00 92.00 121 SER A C 1
ATOM 986 O O . SER A 1 121 ? -9.207 11.535 7.432 1.00 92.00 121 SER A O 1
ATOM 988 N N . ALA A 1 122 ? -7.940 12.844 8.748 1.00 93.56 122 ALA A N 1
ATOM 989 C CA . ALA A 1 122 ? -7.635 13.844 7.730 1.00 93.56 122 ALA A CA 1
ATOM 990 C C . ALA A 1 122 ? -6.949 13.275 6.471 1.00 93.56 122 ALA A C 1
ATOM 992 O O . ALA A 1 122 ? -7.163 13.808 5.380 1.00 93.56 122 ALA A O 1
ATOM 993 N N . LEU A 1 123 ? -6.187 12.181 6.595 1.00 93.62 123 LEU A N 1
ATOM 994 C CA . LEU A 1 123 ? -5.515 11.512 5.470 1.00 93.62 123 LEU A CA 1
ATOM 995 C C . LEU A 1 123 ? -6.481 10.792 4.527 1.00 93.62 123 LEU A C 1
ATOM 997 O O . LEU A 1 123 ? -6.170 10.594 3.353 1.00 93.62 123 LEU A O 1
ATOM 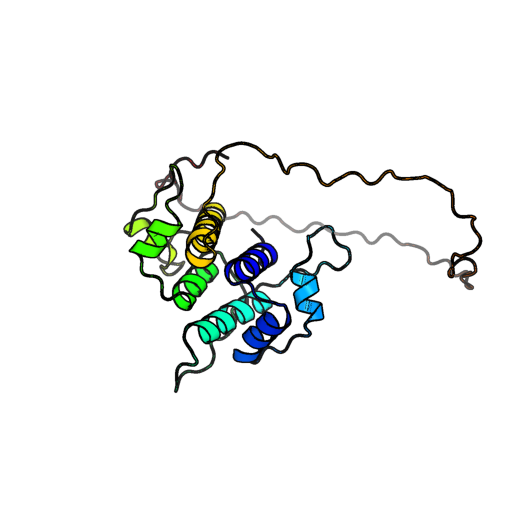1001 N N . PHE A 1 124 ? -7.638 10.367 5.032 1.00 93.94 124 PHE A N 1
ATOM 1002 C CA . PHE A 1 124 ? -8.613 9.588 4.266 1.00 93.94 124 PHE A CA 1
ATOM 1003 C C . PHE A 1 124 ? -9.784 10.429 3.748 1.00 93.94 124 PHE A C 1
ATOM 1005 O O . PHE A 1 124 ? -10.688 9.887 3.105 1.00 93.94 124 PHE A O 1
ATOM 1012 N N . ARG A 1 125 ? -9.777 11.741 4.018 1.00 93.25 125 ARG A N 1
ATOM 1013 C CA . ARG A 1 125 ? -10.776 12.682 3.498 1.00 93.25 125 ARG A CA 1
ATOM 1014 C C . ARG A 1 125 ? -10.611 12.894 1.992 1.00 93.25 125 ARG A C 1
ATOM 1016 O O . ARG A 1 125 ? -9.582 12.578 1.403 1.00 93.25 125 ARG A O 1
ATOM 1023 N N . ASN A 1 126 ? -11.649 13.436 1.367 1.00 91.44 126 ASN A N 1
ATOM 1024 C CA . ASN A 1 126 ? -11.612 13.817 -0.042 1.00 91.44 126 ASN A CA 1
ATOM 1025 C C . ASN A 1 126 ? -10.579 14.948 -0.260 1.00 91.44 126 ASN A C 1
ATOM 1027 O O . ASN A 1 126 ? -10.620 15.902 0.520 1.00 91.44 126 ASN A O 1
ATOM 1031 N N . PRO A 1 127 ? -9.697 14.902 -1.280 1.00 89.94 127 PRO A N 1
ATOM 1032 C CA . PRO A 1 127 ? -8.696 15.942 -1.530 1.00 89.94 127 PRO A CA 1
ATOM 1033 C C . PRO A 1 127 ? -9.194 17.394 -1.583 1.00 89.94 127 PRO A C 1
ATOM 1035 O O . PRO A 1 127 ? -8.426 18.306 -1.286 1.00 89.94 127 PRO A O 1
ATOM 1038 N N . GLN A 1 128 ? -10.461 17.633 -1.938 1.00 91.94 128 GLN A N 1
ATOM 1039 C CA . GLN A 1 128 ? -11.056 18.979 -1.960 1.00 91.94 128 GLN A CA 1
ATOM 1040 C C . GLN A 1 128 ? -11.546 19.468 -0.585 1.00 91.94 128 GLN A C 1
ATOM 1042 O O . GLN A 1 128 ? -11.949 20.620 -0.448 1.00 91.94 128 GLN A O 1
ATOM 1047 N N . HIS A 1 129 ? -11.533 18.619 0.444 1.00 92.69 129 HIS A N 1
ATOM 1048 C CA . HIS A 1 129 ? -12.009 18.977 1.776 1.00 92.69 129 HIS A CA 1
ATOM 1049 C C . HIS A 1 129 ? -11.000 19.874 2.515 1.00 92.69 129 HIS A C 1
ATOM 1051 O O . HIS A 1 129 ? -9.800 19.619 2.501 1.00 92.69 129 HIS A O 1
ATOM 1057 N N . HIS A 1 130 ? -11.478 20.882 3.250 1.00 90.69 130 HIS A N 1
ATOM 1058 C CA . HIS A 1 130 ? -10.635 21.854 3.969 1.00 90.69 130 HIS A CA 1
ATOM 1059 C C . HIS A 1 130 ? -9.693 21.209 5.004 1.00 90.69 130 HIS A C 1
ATOM 1061 O O . HIS A 1 130 ? -8.557 21.636 5.184 1.00 90.69 130 HIS A O 1
ATOM 1067 N N . HIS A 1 131 ? -10.143 20.137 5.657 1.00 91.56 131 HIS A N 1
ATOM 1068 C CA . HIS A 1 131 ? -9.316 19.325 6.554 1.00 91.56 131 HIS A CA 1
ATOM 1069 C C . HIS A 1 131 ? -8.685 18.086 5.897 1.00 91.56 131 HIS A C 1
ATOM 1071 O O . HIS A 1 131 ? -8.389 17.119 6.602 1.00 91.56 131 HIS A O 1
ATOM 1077 N N . PHE A 1 132 ? -8.545 18.047 4.572 1.00 93.12 132 PHE A N 1
ATOM 1078 C CA . PHE A 1 132 ? -7.748 17.017 3.910 1.00 93.12 132 PHE A CA 1
ATOM 1079 C C . PHE A 1 132 ? -6.261 17.253 4.156 1.00 93.12 132 PHE A C 1
ATOM 1081 O O . PHE A 1 132 ? -5.781 18.390 4.109 1.00 93.12 132 PHE A O 1
ATOM 1088 N N . ARG A 1 133 ? -5.519 16.173 4.396 1.00 91.88 133 ARG A N 1
ATOM 1089 C CA . ARG A 1 133 ? -4.066 16.220 4.554 1.00 91.88 133 ARG A CA 1
ATOM 1090 C C . ARG A 1 133 ? -3.406 15.181 3.659 1.00 91.88 133 ARG A C 1
ATOM 1092 O O . ARG A 1 133 ? -3.833 14.033 3.580 1.00 91.88 133 ARG A O 1
ATOM 1099 N N . GLU A 1 134 ? -2.339 15.601 2.996 1.00 93.31 134 GLU A N 1
ATOM 1100 C CA . GLU A 1 134 ? -1.524 14.721 2.169 1.00 93.31 134 GLU A CA 1
ATOM 1101 C C . GLU A 1 134 ? -0.674 13.797 3.050 1.00 93.31 134 GLU A C 1
ATOM 1103 O O . GLU A 1 134 ? -0.053 14.230 4.025 1.00 93.31 134 GLU A O 1
ATOM 1108 N N . CYS A 1 135 ? -0.656 12.514 2.702 1.00 94.06 135 CYS A N 1
ATOM 1109 C CA . CYS A 1 135 ? 0.167 11.507 3.345 1.00 94.06 135 CYS A CA 1
ATOM 1110 C C . CYS A 1 135 ? 1.611 11.669 2.864 1.00 94.06 135 CYS A C 1
ATOM 1112 O O . CYS A 1 135 ? 1.939 11.408 1.706 1.00 94.06 135 CYS A O 1
ATOM 1114 N N . LYS A 1 136 ? 2.495 12.111 3.756 1.00 92.75 136 LYS A N 1
ATOM 1115 C CA . LYS A 1 136 ? 3.918 12.240 3.441 1.00 92.75 136 LYS A CA 1
ATOM 1116 C C . LYS A 1 136 ? 4.584 10.872 3.367 1.00 92.75 136 LYS A C 1
ATOM 1118 O O . LYS A 1 136 ? 4.238 9.955 4.109 1.00 92.75 136 LYS A O 1
ATOM 1123 N N . ASP A 1 137 ? 5.633 10.780 2.560 1.00 92.38 137 ASP A N 1
ATOM 1124 C CA . ASP A 1 137 ? 6.432 9.561 2.437 1.00 92.38 137 ASP A CA 1
ATOM 1125 C C . ASP A 1 137 ? 6.945 9.025 3.780 1.00 92.38 137 ASP A C 1
ATOM 1127 O O . ASP A 1 137 ? 7.015 7.817 3.972 1.00 92.38 137 ASP A O 1
ATOM 1131 N N . GLN A 1 138 ? 7.335 9.911 4.703 1.00 91.06 138 GLN A N 1
ATOM 1132 C CA . GLN A 1 138 ? 7.853 9.504 6.012 1.00 91.06 138 GLN A CA 1
ATOM 1133 C C . GLN A 1 138 ? 6.795 8.770 6.839 1.00 91.06 138 GLN A C 1
ATOM 1135 O O . GLN A 1 138 ? 7.099 7.763 7.475 1.00 91.06 138 GLN A O 1
ATOM 1140 N N . LEU A 1 139 ? 5.545 9.235 6.773 1.00 92.38 139 LEU A N 1
ATOM 1141 C CA . LEU A 1 139 ? 4.424 8.587 7.440 1.00 92.38 139 LEU A CA 1
ATOM 1142 C C . LEU A 1 139 ? 4.182 7.196 6.850 1.00 92.38 139 LEU A C 1
ATOM 1144 O O . LEU A 1 139 ? 4.067 6.219 7.586 1.00 92.38 139 LEU A O 1
ATOM 1148 N N . LEU A 1 140 ? 4.157 7.101 5.518 1.00 94.31 140 LEU A N 1
ATOM 1149 C CA . LEU A 1 140 ? 3.953 5.828 4.838 1.00 94.31 140 LEU A CA 1
ATOM 1150 C C . LEU A 1 140 ? 5.118 4.855 5.092 1.00 94.31 140 LEU A C 1
ATOM 1152 O O . LEU A 1 140 ? 4.882 3.666 5.277 1.00 94.31 140 LEU A O 1
ATOM 1156 N N . ARG A 1 141 ? 6.361 5.344 5.192 1.00 93.62 141 ARG A N 1
ATOM 1157 C CA . ARG A 1 141 ? 7.521 4.534 5.599 1.00 93.62 141 ARG A CA 1
ATOM 1158 C C . ARG A 1 141 ? 7.365 3.964 7.005 1.00 93.62 141 ARG A C 1
ATOM 1160 O O . ARG A 1 141 ? 7.553 2.764 7.164 1.00 93.62 141 ARG A O 1
ATOM 1167 N N . LYS A 1 142 ? 6.993 4.792 7.988 1.00 93.25 142 LYS A N 1
ATOM 1168 C CA . LYS A 1 142 ? 6.746 4.339 9.369 1.00 93.25 142 LYS A CA 1
ATOM 1169 C C . LYS A 1 142 ? 5.648 3.283 9.417 1.00 93.25 142 LYS A C 1
ATOM 1171 O O . LYS A 1 142 ? 5.850 2.233 10.011 1.00 93.25 142 LYS A O 1
ATOM 1176 N N . PHE A 1 143 ? 4.542 3.514 8.707 1.00 94.56 143 PHE A N 1
ATOM 1177 C CA . PHE A 1 143 ? 3.475 2.524 8.571 1.00 94.56 143 PHE A CA 1
ATOM 1178 C C . PHE A 1 143 ? 3.986 1.192 7.999 1.00 94.56 143 PHE A C 1
ATOM 1180 O O . PHE A 1 143 ? 3.670 0.141 8.543 1.00 94.56 143 PHE A O 1
ATOM 1187 N N . LEU A 1 144 ? 4.784 1.218 6.925 1.00 94.88 144 LEU A N 1
ATOM 1188 C CA . LEU A 1 144 ? 5.323 -0.003 6.315 1.00 94.88 144 LEU A CA 1
ATOM 1189 C C . LEU A 1 144 ? 6.322 -0.728 7.230 1.00 94.88 144 LEU A C 1
ATOM 1191 O O . LEU A 1 144 ? 6.314 -1.956 7.248 1.00 94.88 144 LEU A O 1
ATOM 1195 N N . SER A 1 145 ? 7.134 -0.000 8.004 1.00 93.44 145 SER A N 1
ATOM 1196 C CA . SER A 1 145 ? 7.976 -0.588 9.058 1.00 93.44 145 SER A CA 1
ATOM 1197 C C . SER A 1 145 ? 7.124 -1.251 10.143 1.00 93.44 145 SER A C 1
ATOM 1199 O O . SER A 1 145 ? 7.304 -2.432 10.420 1.00 93.44 145 SER A O 1
ATOM 1201 N N . GLY A 1 146 ? 6.113 -0.563 10.685 1.00 92.88 146 GLY A N 1
ATOM 1202 C CA . GLY A 1 146 ? 5.199 -1.156 11.668 1.00 92.88 146 GLY A CA 1
ATOM 1203 C C . GLY A 1 146 ? 4.419 -2.357 11.127 1.00 92.88 146 GLY A C 1
ATOM 1204 O O . GLY A 1 146 ? 4.197 -3.332 11.842 1.00 92.88 146 GLY A O 1
ATOM 1205 N N . MET A 1 147 ? 4.056 -2.335 9.843 1.00 94.06 147 MET A N 1
ATOM 1206 C CA . MET A 1 147 ? 3.453 -3.471 9.145 1.00 94.06 147 MET A CA 1
ATOM 1207 C C . MET A 1 147 ? 4.426 -4.659 9.081 1.00 94.06 147 MET A C 1
ATOM 1209 O O . MET A 1 147 ? 4.028 -5.790 9.352 1.00 94.06 147 MET A O 1
ATOM 1213 N N . GLN A 1 148 ? 5.701 -4.423 8.767 1.00 93.25 148 GLN A N 1
ATOM 1214 C CA . GLN A 1 148 ? 6.723 -5.469 8.788 1.00 93.25 148 GLN A CA 1
ATOM 1215 C C . GLN A 1 148 ? 6.878 -6.071 10.188 1.00 93.25 148 GLN A C 1
ATOM 1217 O O . GLN A 1 148 ? 6.782 -7.288 10.317 1.00 93.25 148 GLN A O 1
ATOM 1222 N N . VAL A 1 149 ? 7.013 -5.242 11.225 1.00 92.38 149 VAL A N 1
ATOM 1223 C CA . VAL A 1 149 ? 7.108 -5.701 12.622 1.00 92.38 149 VAL A CA 1
ATOM 1224 C C . VAL A 1 149 ? 5.898 -6.565 12.991 1.00 92.38 149 VAL A C 1
ATOM 1226 O O . VAL A 1 149 ? 6.058 -7.679 13.484 1.00 92.38 149 VAL A O 1
ATOM 1229 N N . LYS A 1 150 ? 4.681 -6.091 12.695 1.00 91.69 150 LYS A N 1
ATOM 1230 C CA . LYS A 1 150 ? 3.430 -6.763 13.079 1.00 91.69 150 LYS A CA 1
ATOM 1231 C C . LYS A 1 150 ? 3.221 -8.110 12.386 1.00 91.69 150 LYS A C 1
ATOM 1233 O O . LYS A 1 150 ? 2.772 -9.050 13.032 1.00 91.69 150 LYS A O 1
ATOM 1238 N N . TYR A 1 151 ? 3.480 -8.199 11.081 1.00 92.31 151 TYR A N 1
ATOM 1239 C CA . TYR A 1 151 ? 3.128 -9.388 10.290 1.00 92.31 151 TYR A CA 1
ATOM 1240 C C . TYR A 1 151 ? 4.293 -10.352 10.057 1.00 92.31 151 TYR A C 1
ATOM 1242 O O . TYR A 1 151 ? 4.050 -11.535 9.830 1.00 92.31 151 TYR A O 1
ATOM 1250 N N . ARG A 1 152 ? 5.542 -9.875 10.106 1.00 90.31 152 ARG A N 1
ATOM 1251 C CA . ARG A 1 152 ? 6.740 -10.718 9.972 1.00 90.31 152 ARG A CA 1
ATOM 1252 C C . ARG A 1 152 ? 7.273 -11.168 11.335 1.00 90.31 152 ARG A C 1
ATOM 1254 O O . ARG A 1 152 ? 7.798 -12.270 11.431 1.00 90.31 152 ARG A O 1
ATOM 1261 N N . GLY A 1 153 ? 7.135 -10.327 12.364 1.00 86.56 153 GLY A N 1
ATOM 1262 C CA . GLY A 1 153 ? 7.764 -10.531 13.672 1.00 86.56 153 GLY A CA 1
ATOM 1263 C C . GLY A 1 153 ? 9.185 -9.969 13.771 1.00 86.56 153 GLY A C 1
ATOM 1264 O O . GLY A 1 153 ? 9.877 -10.240 14.747 1.00 86.56 153 GLY A O 1
ATOM 1265 N N . ASP A 1 154 ? 9.627 -9.181 12.786 1.00 74.75 154 ASP A N 1
ATOM 1266 C CA . ASP A 1 154 ? 10.908 -8.481 12.851 1.00 74.75 154 ASP A CA 1
ATOM 1267 C C . ASP A 1 154 ? 10.786 -7.353 13.885 1.00 74.75 154 ASP A C 1
ATOM 1269 O O . ASP A 1 154 ? 10.320 -6.263 13.569 1.00 74.75 154 ASP A O 1
ATOM 1273 N N . SER A 1 155 ? 11.151 -7.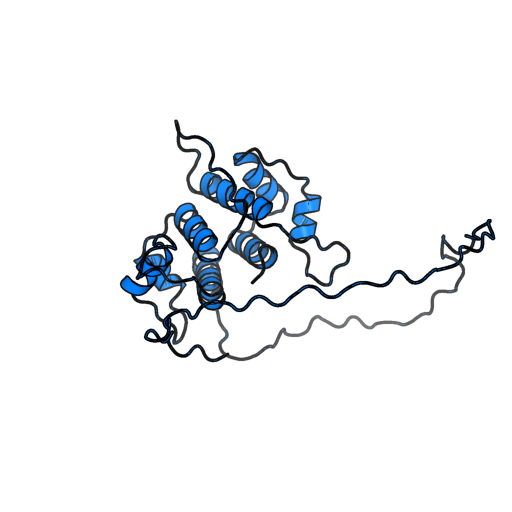600 15.141 1.00 59.50 155 SER A N 1
ATOM 1274 C CA . S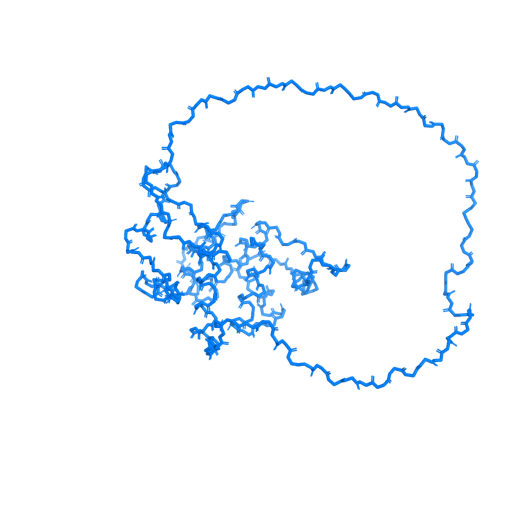ER A 1 155 ? 11.303 -6.534 16.133 1.00 59.50 155 SER A CA 1
ATOM 1275 C C . SER A 1 155 ? 12.440 -5.609 15.691 1.00 59.50 155 SER A C 1
ATOM 1277 O O . SER A 1 155 ? 13.588 -6.048 15.616 1.00 59.50 155 SER A O 1
ATOM 1279 N N . GLU A 1 156 ? 12.138 -4.345 15.381 1.00 55.12 156 GLU A N 1
ATOM 1280 C CA . GLU A 1 156 ? 13.157 -3.354 15.023 1.00 55.12 156 GLU A CA 1
ATOM 1281 C C . GLU A 1 156 ? 14.069 -3.072 16.228 1.00 55.12 156 GLU A C 1
ATOM 1283 O O . GLU A 1 156 ? 13.808 -2.206 17.058 1.00 55.12 156 GLU A O 1
ATOM 1288 N N . VAL A 1 157 ? 15.189 -3.788 16.315 1.00 46.59 157 VAL A N 1
ATOM 1289 C CA . VAL A 1 157 ? 16.389 -3.254 16.956 1.00 46.59 157 VAL A CA 1
ATOM 1290 C C . VAL A 1 157 ? 17.066 -2.396 15.897 1.00 46.59 157 VAL A C 1
ATOM 1292 O O . VAL A 1 157 ? 17.656 -2.970 14.986 1.00 46.59 157 VAL A O 1
ATOM 1295 N N . SER A 1 158 ? 16.942 -1.062 15.976 1.00 44.97 158 SER A N 1
ATOM 1296 C CA . SER A 1 158 ? 17.978 -0.070 15.599 1.00 44.97 158 SER A CA 1
ATOM 1297 C C . SER A 1 158 ? 17.430 1.362 15.492 1.00 44.97 158 SER A C 1
ATOM 1299 O O . SER A 1 158 ? 17.117 1.861 14.412 1.00 44.97 158 SER A O 1
ATOM 1301 N N . SER A 1 159 ? 17.466 2.097 16.601 1.00 39.53 159 SER A N 1
ATOM 1302 C CA . SER A 1 159 ? 18.001 3.461 16.563 1.00 39.53 159 SER A CA 1
ATOM 1303 C C . SER A 1 159 ? 19.534 3.365 16.551 1.00 39.53 159 SER A C 1
ATOM 1305 O O . SER A 1 159 ? 20.093 2.731 17.439 1.00 39.53 159 SER A O 1
ATOM 1307 N N . ALA A 1 160 ? 20.180 4.034 15.590 1.00 40.38 160 ALA A N 1
ATOM 1308 C CA . ALA A 1 160 ? 21.632 4.202 15.415 1.00 40.38 160 ALA A CA 1
ATOM 1309 C C . ALA A 1 160 ? 22.435 2.993 14.879 1.00 40.38 160 ALA A C 1
ATOM 1311 O O . ALA A 1 160 ? 22.590 1.972 15.534 1.00 40.38 160 ALA A O 1
ATOM 1312 N N . GLY A 1 161 ? 23.064 3.186 13.712 1.00 31.33 161 GLY A N 1
ATOM 1313 C CA . GLY A 1 161 ? 24.198 2.375 13.259 1.00 31.33 161 GLY A CA 1
ATOM 1314 C C . GLY A 1 161 ? 23.947 1.589 11.978 1.00 31.33 161 GLY A C 1
ATOM 1315 O O . GLY A 1 161 ? 23.515 0.444 12.000 1.00 31.33 161 GLY A O 1
ATOM 1316 N N . ASN A 1 162 ? 24.329 2.174 10.845 1.00 48.06 162 ASN A N 1
ATOM 1317 C CA . ASN A 1 162 ? 24.647 1.413 9.645 1.00 48.06 162 ASN A CA 1
ATOM 1318 C C . ASN A 1 162 ? 25.848 0.496 9.955 1.00 48.06 162 ASN A C 1
ATOM 1320 O O . ASN A 1 162 ? 26.997 0.919 9.858 1.00 48.06 162 ASN A O 1
ATOM 1324 N N . GLN A 1 163 ? 25.586 -0.740 10.377 1.00 42.09 163 GLN A N 1
ATOM 1325 C CA . GLN A 1 163 ? 26.573 -1.816 10.458 1.00 42.09 163 GLN A CA 1
ATOM 1326 C C . GLN A 1 163 ? 25.948 -3.104 9.922 1.00 42.09 163 GLN A C 1
ATOM 1328 O O . GLN A 1 163 ? 25.582 -4.008 10.666 1.00 42.09 163 GLN A O 1
ATOM 1333 N N . PHE A 1 164 ? 25.867 -3.212 8.595 1.00 37.66 164 PHE A N 1
ATOM 1334 C CA . PHE A 1 164 ? 25.871 -4.529 7.968 1.00 37.66 164 PHE A CA 1
ATOM 1335 C C . PHE A 1 164 ? 27.228 -5.182 8.258 1.00 37.66 164 PHE A C 1
ATOM 1337 O O . PHE A 1 164 ? 28.264 -4.826 7.690 1.00 37.66 164 PHE A O 1
ATOM 1344 N N . SER A 1 165 ? 27.222 -6.120 9.196 1.00 41.84 165 SER A N 1
ATOM 1345 C CA . SER A 1 165 ? 28.336 -6.988 9.537 1.00 41.84 165 SER A CA 1
ATOM 1346 C C . SER A 1 165 ? 28.699 -7.884 8.345 1.00 41.84 165 SER A C 1
ATOM 1348 O O . SER A 1 165 ? 27.956 -8.764 7.929 1.00 41.84 165 SER A O 1
ATOM 1350 N N . LYS A 1 166 ? 29.882 -7.601 7.788 1.00 39.56 166 LYS A N 1
ATOM 1351 C CA . LYS A 1 166 ? 30.850 -8.514 7.154 1.00 39.56 166 LYS A CA 1
ATOM 1352 C C . LYS A 1 166 ? 30.270 -9.761 6.462 1.00 39.56 166 LYS A C 1
ATOM 1354 O O . LYS A 1 166 ? 30.154 -10.824 7.063 1.00 39.56 166 LYS A O 1
ATOM 1359 N N . ALA A 1 167 ? 30.113 -9.678 5.140 1.00 38.81 167 ALA A N 1
ATOM 1360 C CA . ALA A 1 167 ? 30.223 -10.862 4.290 1.00 38.81 167 ALA A CA 1
ATOM 1361 C C . ALA A 1 167 ? 31.634 -11.484 4.443 1.00 38.81 167 ALA A C 1
ATOM 1363 O O . ALA A 1 167 ? 32.620 -10.735 4.503 1.00 38.81 167 ALA A O 1
ATOM 1364 N N . PRO A 1 168 ? 31.779 -12.821 4.491 1.00 37.91 168 PRO A N 1
ATOM 1365 C CA . PRO A 1 168 ? 33.090 -13.455 4.513 1.00 37.91 168 PRO A CA 1
ATOM 1366 C C . PRO A 1 168 ? 33.813 -13.173 3.189 1.00 37.91 168 PRO A C 1
ATOM 1368 O O . PRO A 1 168 ? 33.355 -13.554 2.112 1.00 37.91 168 PRO A O 1
ATOM 1371 N N . LYS A 1 169 ? 34.958 -12.484 3.265 1.00 40.16 169 LYS A N 1
ATOM 1372 C CA . LYS A 1 169 ? 35.854 -12.273 2.122 1.00 40.16 169 LYS A CA 1
ATOM 1373 C C . LYS A 1 169 ? 36.456 -13.622 1.721 1.00 40.16 169 LYS A C 1
ATOM 1375 O O . LYS A 1 169 ? 37.375 -14.099 2.381 1.00 40.16 169 LYS A O 1
ATOM 1380 N N . LYS A 1 170 ? 35.977 -14.229 0.631 1.00 39.97 170 LYS A N 1
ATOM 1381 C CA . LYS A 1 170 ? 36.782 -15.221 -0.098 1.00 39.97 170 LYS A CA 1
ATOM 1382 C C . LYS A 1 170 ? 37.977 -14.492 -0.737 1.00 39.97 170 LYS A C 1
ATOM 1384 O O . LYS A 1 170 ? 37.776 -13.401 -1.276 1.00 39.97 170 LYS A O 1
ATOM 1389 N N . PRO A 1 171 ? 39.203 -15.039 -0.675 1.00 35.06 171 PRO A N 1
ATOM 1390 C CA . PRO A 1 171 ? 40.363 -14.408 -1.289 1.00 35.06 171 PRO A CA 1
ATOM 1391 C C . PRO A 1 171 ? 40.176 -14.359 -2.809 1.00 35.06 171 PRO A C 1
ATOM 1393 O O . PRO A 1 171 ? 39.930 -15.370 -3.464 1.00 35.06 171 PRO A O 1
ATOM 1396 N N . PHE A 1 172 ? 40.260 -13.153 -3.364 1.00 35.69 172 PHE A N 1
ATOM 1397 C CA . PHE A 1 172 ? 40.200 -12.904 -4.797 1.00 35.69 172 PHE A CA 1
ATOM 1398 C C . PHE A 1 172 ? 41.582 -13.196 -5.398 1.00 35.69 172 PHE A C 1
ATOM 1400 O O . PHE A 1 172 ? 42.448 -12.321 -5.425 1.00 35.69 172 PHE A O 1
ATOM 1407 N N . ASN A 1 173 ? 41.811 -14.430 -5.855 1.00 46.81 173 ASN A N 1
ATOM 1408 C CA . ASN A 1 173 ? 42.990 -14.749 -6.661 1.00 46.81 173 ASN A CA 1
ATOM 1409 C C . ASN A 1 173 ? 42.815 -14.148 -8.062 1.00 46.81 173 ASN A C 1
ATOM 1411 O O . ASN A 1 173 ? 41.992 -14.606 -8.853 1.00 46.81 173 ASN A O 1
ATOM 1415 N N . LYS A 1 174 ? 43.601 -13.112 -8.371 1.00 43.72 174 LYS A N 1
ATOM 1416 C CA . LYS A 1 174 ? 43.719 -12.554 -9.721 1.00 43.72 174 LYS A CA 1
ATOM 1417 C C . LYS A 1 174 ? 44.544 -13.505 -10.589 1.00 43.72 174 LYS A C 1
ATOM 1419 O O . LYS A 1 174 ? 45.743 -13.638 -10.378 1.00 43.72 174 LYS A O 1
ATOM 1424 N N . THR A 1 175 ? 43.925 -14.089 -11.608 1.00 47.28 175 THR A N 1
ATOM 1425 C CA . THR A 1 175 ? 44.627 -14.499 -12.833 1.00 47.28 175 THR A CA 1
ATOM 1426 C C . THR A 1 175 ? 43.970 -13.788 -14.021 1.00 47.28 175 THR A C 1
ATOM 1428 O O . THR A 1 175 ? 42.740 -13.756 -14.106 1.00 47.28 175 THR A O 1
ATOM 1431 N N . PRO A 1 176 ? 44.744 -13.135 -14.906 1.00 44.34 176 PRO A N 1
ATOM 1432 C CA . PRO A 1 176 ? 44.192 -12.419 -16.050 1.00 44.34 176 PRO A CA 1
ATOM 1433 C C . PRO A 1 176 ? 43.722 -13.415 -17.120 1.00 44.34 176 PRO A C 1
ATOM 1435 O O . PRO A 1 176 ? 44.491 -14.268 -17.563 1.00 44.34 176 PRO A O 1
ATOM 1438 N N . LYS A 1 177 ? 42.460 -13.308 -17.554 1.00 46.53 177 LYS A N 1
ATOM 1439 C CA . LYS A 1 177 ? 41.969 -14.025 -18.741 1.00 46.53 177 LYS A CA 1
ATOM 1440 C C . LYS A 1 177 ? 42.570 -13.396 -20.004 1.00 46.53 177 LYS A C 1
ATOM 1442 O O . LYS A 1 177 ? 42.587 -12.174 -20.139 1.00 46.53 177 LYS A O 1
ATOM 1447 N N . LYS A 1 178 ? 43.074 -14.245 -20.905 1.00 46.53 178 LYS A N 1
ATOM 1448 C CA . LYS A 1 178 ? 43.605 -13.870 -22.225 1.00 46.53 178 LYS A CA 1
ATOM 1449 C C . LYS A 1 178 ? 42.486 -13.364 -23.163 1.00 46.53 178 LYS A C 1
ATOM 1451 O O . LYS A 1 178 ? 41.336 -13.753 -22.975 1.00 46.53 178 LYS A O 1
ATOM 1456 N N . PRO A 1 179 ? 42.802 -12.545 -24.186 1.00 47.44 179 PRO A N 1
ATOM 1457 C CA . PRO A 1 179 ? 41.818 -11.795 -24.982 1.00 47.44 179 PRO A CA 1
ATOM 1458 C C . PRO A 1 179 ? 41.105 -12.581 -26.104 1.00 47.44 179 PRO A C 1
ATOM 1460 O O . PRO A 1 179 ? 40.632 -11.960 -27.049 1.00 47.44 179 PRO A O 1
ATOM 1463 N N . SER A 1 180 ? 41.049 -13.917 -26.065 1.00 54.94 180 SER A N 1
ATOM 1464 C CA . SER A 1 180 ? 40.601 -14.726 -27.216 1.00 54.94 180 SER A CA 1
ATOM 1465 C C . SER A 1 180 ? 39.142 -15.196 -27.189 1.00 54.94 180 SER A C 1
ATOM 1467 O O . SER A 1 180 ? 38.695 -15.744 -28.185 1.00 54.94 180 SER A O 1
ATOM 1469 N N . ASP A 1 181 ? 38.379 -14.934 -26.123 1.00 53.16 181 ASP A N 1
ATOM 1470 C CA . ASP A 1 181 ? 37.004 -15.452 -25.983 1.00 53.16 181 ASP A CA 1
ATOM 1471 C C . ASP A 1 181 ? 35.955 -14.331 -25.839 1.00 53.16 181 ASP A C 1
ATOM 1473 O O . ASP A 1 181 ? 35.056 -14.410 -25.001 1.00 53.16 181 ASP A O 1
ATOM 1477 N N . ASN A 1 182 ? 36.064 -13.253 -26.628 1.00 54.25 182 ASN A N 1
ATOM 1478 C CA . ASN A 1 182 ? 34.957 -12.303 -26.794 1.00 54.25 182 ASN A CA 1
ATOM 1479 C C . ASN A 1 182 ? 34.206 -12.604 -28.108 1.00 54.25 182 ASN A C 1
ATOM 1481 O O . ASN A 1 182 ? 34.753 -12.336 -29.180 1.00 54.25 182 ASN A O 1
ATOM 1485 N N . PRO A 1 183 ? 32.957 -13.107 -28.068 1.00 49.81 183 PRO A N 1
ATOM 1486 C CA . PRO A 1 183 ? 32.202 -13.491 -29.264 1.00 49.81 183 PRO A CA 1
ATOM 1487 C C . PRO A 1 183 ? 31.717 -12.309 -30.131 1.00 49.81 183 PRO A C 1
ATOM 1489 O O . PRO A 1 183 ? 30.996 -12.527 -31.099 1.00 49.81 183 PRO A O 1
ATOM 1492 N N . TYR A 1 184 ? 32.124 -11.068 -29.836 1.00 48.47 184 TYR A N 1
ATOM 1493 C CA . TYR A 1 184 ? 31.752 -9.861 -30.591 1.00 48.47 184 TYR A CA 1
ATOM 1494 C C . TYR A 1 184 ? 32.935 -9.107 -31.235 1.00 48.47 184 TYR A C 1
ATOM 1496 O O . TYR A 1 184 ? 32.780 -7.965 -31.656 1.00 48.47 184 TYR A O 1
ATOM 1504 N N . ALA A 1 185 ? 34.119 -9.720 -31.355 1.00 46.69 185 ALA A N 1
ATOM 1505 C CA . ALA A 1 185 ? 35.318 -9.042 -31.872 1.00 46.69 185 ALA A CA 1
ATOM 1506 C C . ALA A 1 185 ? 35.319 -8.736 -33.391 1.00 46.69 185 ALA A C 1
ATOM 1508 O O . ALA A 1 185 ? 36.148 -7.947 -33.838 1.00 46.69 185 ALA A O 1
ATOM 1509 N N . ASN A 1 186 ? 34.397 -9.300 -34.184 1.00 54.19 186 ASN A N 1
ATOM 1510 C CA . ASN A 1 186 ? 34.454 -9.237 -35.657 1.00 54.19 186 ASN A CA 1
ATOM 1511 C C . ASN A 1 186 ? 33.286 -8.479 -36.322 1.00 54.19 186 ASN A C 1
ATOM 1513 O O . ASN A 1 186 ? 32.983 -8.722 -37.489 1.00 54.19 186 ASN A O 1
ATOM 1517 N N . TRP A 1 187 ? 32.617 -7.557 -35.625 1.00 35.31 187 TRP A N 1
ATOM 1518 C CA . TRP A 1 187 ? 31.569 -6.737 -36.246 1.00 35.31 187 TRP A CA 1
ATOM 1519 C C . TRP A 1 187 ? 32.155 -5.452 -36.857 1.00 35.31 187 TRP A C 1
ATOM 1521 O O . TRP A 1 187 ? 32.555 -4.540 -36.136 1.00 35.31 187 TRP A O 1
ATOM 1531 N N . GLN A 1 188 ? 32.202 -5.381 -38.191 1.00 47.62 188 GLN A N 1
ATOM 1532 C CA . GLN A 1 188 ? 32.490 -4.159 -38.951 1.00 47.62 188 GLN A CA 1
ATOM 1533 C C . GLN A 1 188 ? 31.195 -3.638 -39.597 1.00 47.62 188 GLN A C 1
ATOM 1535 O O . GLN A 1 188 ? 30.528 -4.406 -40.292 1.00 47.62 188 GLN A O 1
ATOM 1540 N N . PRO A 1 189 ? 30.829 -2.355 -39.432 1.00 39.22 189 PRO A N 1
ATOM 1541 C CA . PRO A 1 189 ? 29.719 -1.776 -40.173 1.00 39.22 189 PRO A CA 1
ATOM 1542 C C . PRO A 1 189 ? 30.160 -1.435 -41.605 1.00 39.22 189 PRO A C 1
ATOM 1544 O O . PRO A 1 189 ? 31.016 -0.576 -41.817 1.00 39.22 189 PRO A O 1
ATOM 1547 N N . SER A 1 190 ? 29.559 -2.090 -42.600 1.00 38.72 190 SER A N 1
ATOM 1548 C CA . SER A 1 190 ? 29.606 -1.638 -43.992 1.00 38.72 190 SER A CA 1
ATOM 1549 C C . SER A 1 190 ? 28.621 -0.483 -44.182 1.00 38.72 190 SER A C 1
ATOM 1551 O O . SER A 1 190 ? 27.434 -0.655 -43.908 1.00 38.72 190 SER A O 1
ATOM 1553 N N . GLY A 1 191 ? 29.082 0.660 -44.687 1.00 38.91 191 GLY A N 1
ATOM 1554 C CA . GLY A 1 191 ? 28.195 1.735 -45.141 1.00 38.91 191 GLY A CA 1
ATOM 1555 C C . GLY A 1 191 ? 28.631 3.114 -44.670 1.00 38.91 191 GLY A C 1
ATOM 1556 O O . GLY A 1 191 ? 28.252 3.594 -43.607 1.00 38.91 191 GLY A O 1
ATOM 1557 N N . ASN A 1 192 ? 29.433 3.760 -45.499 1.00 43.88 192 ASN A N 1
ATOM 1558 C CA . ASN A 1 192 ? 29.773 5.170 -45.460 1.00 43.88 192 ASN A CA 1
ATOM 1559 C C . ASN A 1 192 ? 28.649 6.006 -46.098 1.00 43.88 192 ASN A C 1
ATOM 1561 O O . ASN A 1 192 ? 28.694 6.296 -47.287 1.00 43.88 192 ASN A O 1
ATOM 1565 N N . GLU A 1 193 ? 27.689 6.467 -45.296 1.00 39.22 193 GLU A N 1
ATOM 1566 C CA . GLU A 1 193 ? 26.824 7.592 -45.672 1.00 39.22 193 GLU A CA 1
ATOM 1567 C C . GLU A 1 193 ? 26.960 8.734 -44.662 1.00 39.22 193 GLU A C 1
ATOM 1569 O O . GLU A 1 193 ? 26.574 8.659 -43.496 1.00 39.22 193 GLU A O 1
ATOM 1574 N N . THR A 1 194 ? 27.555 9.828 -45.130 1.00 37.44 194 THR A N 1
ATOM 1575 C CA . THR A 1 194 ? 27.678 11.086 -44.400 1.00 37.44 194 THR A CA 1
ATOM 1576 C C . THR A 1 194 ? 26.319 11.780 -44.319 1.00 37.44 194 THR A C 1
ATOM 1578 O O . THR A 1 194 ? 25.897 12.435 -45.274 1.00 37.44 194 THR A O 1
ATOM 1581 N N . VAL A 1 195 ? 25.648 11.706 -43.169 1.00 39.06 195 VAL A N 1
ATOM 1582 C CA . VAL A 1 195 ? 24.466 12.536 -42.888 1.00 39.06 195 VAL A CA 1
ATOM 1583 C C . VAL A 1 195 ? 24.911 13.853 -42.249 1.00 39.06 195 VAL A C 1
ATOM 1585 O O . VAL A 1 195 ? 25.426 13.896 -41.132 1.00 39.06 195 VAL A O 1
ATOM 1588 N N . LYS A 1 196 ? 24.718 14.955 -42.982 1.00 37.59 196 LYS A N 1
ATOM 1589 C CA . LYS A 1 196 ? 24.970 16.329 -42.523 1.00 37.59 196 LYS A CA 1
ATOM 1590 C C . LYS A 1 196 ? 23.980 16.698 -41.412 1.00 37.59 196 LYS A C 1
ATOM 1592 O O . LYS A 1 196 ? 22.778 16.778 -41.644 1.00 37.59 196 LYS A O 1
ATOM 1597 N N . VAL A 1 197 ? 24.488 16.975 -40.212 1.00 34.88 197 VAL A N 1
ATOM 1598 C CA . VAL A 1 197 ? 23.695 17.470 -39.076 1.00 34.88 197 VAL A CA 1
ATOM 1599 C C . VAL A 1 197 ? 23.423 18.968 -39.249 1.00 34.88 197 VAL A C 1
ATOM 1601 O O . VAL A 1 197 ? 24.298 19.801 -39.017 1.00 34.88 197 VAL A O 1
ATOM 1604 N N . THR A 1 198 ? 22.198 19.335 -39.628 1.00 37.72 198 THR A N 1
ATOM 1605 C CA . THR A 1 198 ? 21.703 20.720 -39.549 1.00 37.72 198 THR A CA 1
ATOM 1606 C C . THR A 1 198 ? 21.045 20.974 -38.193 1.00 37.72 198 THR A C 1
ATOM 1608 O O . THR A 1 198 ? 20.090 20.293 -37.816 1.00 37.72 198 THR A O 1
ATOM 1611 N N . LYS A 1 199 ? 21.547 21.973 -37.457 1.00 36.88 199 LYS A N 1
ATOM 1612 C CA . LYS A 1 199 ? 21.029 22.413 -36.151 1.00 36.88 199 LYS A CA 1
ATOM 1613 C C . LYS A 1 199 ? 19.619 22.996 -36.305 1.00 36.88 199 LYS A C 1
ATOM 1615 O O . LYS A 1 199 ? 19.451 24.026 -36.951 1.00 36.88 199 LYS A O 1
ATOM 1620 N N . LYS A 1 200 ? 18.615 22.370 -35.684 1.00 38.00 200 LYS A N 1
ATOM 1621 C CA . LYS A 1 200 ? 17.248 22.906 -35.593 1.00 38.00 200 LYS A CA 1
ATOM 1622 C C . LYS A 1 200 ? 17.129 23.775 -34.336 1.00 38.00 200 LYS A C 1
ATOM 1624 O O . LYS A 1 200 ? 17.386 23.310 -33.228 1.00 38.00 200 LYS A O 1
ATOM 1629 N N . SER A 1 201 ? 16.792 25.046 -34.522 1.00 35.91 201 SER A N 1
ATOM 1630 C CA . SER A 1 201 ? 16.567 26.039 -33.471 1.00 35.91 201 SER A CA 1
ATOM 1631 C C . SER A 1 201 ? 15.282 25.734 -32.690 1.00 35.91 201 SER A C 1
ATOM 1633 O O . SER A 1 201 ? 14.215 25.569 -33.273 1.00 35.91 201 SER A O 1
ATOM 1635 N N . PHE A 1 202 ? 15.378 25.676 -31.359 1.00 40.06 202 PHE A N 1
ATOM 1636 C CA . PHE A 1 202 ? 14.226 25.576 -30.458 1.00 40.06 202 PHE A CA 1
ATOM 1637 C C . PHE A 1 202 ? 13.898 26.957 -29.876 1.00 40.06 202 PHE A C 1
ATOM 1639 O O . PHE A 1 202 ? 14.715 27.566 -29.184 1.00 40.06 202 PHE A O 1
ATOM 1646 N N . SER A 1 203 ? 12.692 27.455 -30.149 1.00 46.91 203 SER A N 1
ATOM 1647 C CA . SER A 1 203 ? 12.120 28.652 -29.525 1.00 46.91 203 SER A CA 1
ATOM 1648 C C . SER A 1 203 ? 11.652 28.363 -28.091 1.00 46.91 203 SER A C 1
ATOM 1650 O O . SER A 1 203 ? 11.068 27.316 -27.816 1.00 46.91 203 SER A O 1
ATOM 1652 N N . LYS A 1 204 ? 11.893 29.309 -27.174 1.00 46.31 204 LYS A N 1
ATOM 1653 C CA . LYS A 1 204 ? 11.556 29.213 -25.740 1.00 46.31 204 LYS A CA 1
ATOM 1654 C C . LYS A 1 204 ? 10.033 29.257 -25.504 1.00 46.31 204 LYS A C 1
ATOM 1656 O O . LYS A 1 204 ? 9.380 30.112 -26.098 1.00 46.31 204 LYS A O 1
ATOM 1661 N N . PRO A 1 205 ? 9.467 28.445 -24.591 1.00 38.44 205 PRO A N 1
ATOM 1662 C CA . PRO A 1 205 ? 8.078 28.601 -24.172 1.00 38.44 205 PRO A CA 1
ATOM 1663 C C . PRO A 1 205 ? 7.902 29.748 -23.156 1.00 38.44 205 PRO A C 1
ATOM 1665 O O . PRO A 1 205 ? 8.774 30.039 -22.333 1.00 38.44 205 PRO A O 1
ATOM 1668 N N . VAL A 1 206 ? 6.747 30.408 -23.257 1.00 41.66 206 VAL A N 1
ATOM 1669 C CA . VAL A 1 206 ? 6.313 31.616 -22.536 1.00 41.66 206 VAL A CA 1
ATOM 1670 C C . VAL A 1 206 ? 5.975 31.321 -21.064 1.00 41.66 206 VAL A C 1
ATOM 1672 O O . VAL A 1 206 ? 5.388 30.291 -20.741 1.00 41.66 206 VAL A O 1
ATOM 1675 N N . LYS A 1 207 ? 6.333 32.246 -20.160 1.00 44.97 207 LYS A N 1
ATOM 1676 C CA . LYS A 1 207 ? 6.049 32.187 -18.714 1.00 44.97 207 LYS A CA 1
ATOM 1677 C C . LYS A 1 207 ? 4.612 32.632 -18.413 1.00 44.97 207 LYS A C 1
ATOM 1679 O O . LYS A 1 207 ? 4.299 33.798 -18.629 1.00 44.97 207 LYS A O 1
ATOM 1684 N N . ASN A 1 208 ? 3.801 31.777 -17.787 1.00 43.88 208 ASN A N 1
ATOM 1685 C CA . ASN A 1 208 ? 2.556 32.195 -17.129 1.00 43.88 208 ASN A CA 1
ATOM 1686 C C . ASN A 1 208 ? 2.706 32.139 -15.599 1.00 43.88 208 ASN A C 1
ATOM 1688 O O . ASN A 1 208 ? 3.132 31.129 -15.041 1.00 43.88 208 ASN A O 1
ATOM 1692 N N . LYS A 1 209 ? 2.375 33.249 -14.923 1.00 47.69 209 LYS A N 1
ATOM 1693 C CA . LYS A 1 209 ? 2.409 33.398 -13.455 1.00 47.69 209 LYS A CA 1
ATOM 1694 C C . LYS A 1 209 ? 1.294 32.569 -12.790 1.00 47.69 209 LYS A C 1
ATOM 1696 O O . LYS A 1 209 ? 0.145 32.689 -13.217 1.00 47.69 209 LYS A O 1
ATOM 1701 N N . PRO A 1 210 ? 1.559 31.825 -11.701 1.00 41.62 210 PRO A N 1
ATOM 1702 C CA . PRO A 1 210 ? 0.494 31.296 -10.860 1.00 41.62 210 PRO A CA 1
ATOM 1703 C C . PRO A 1 210 ? -0.101 32.392 -9.961 1.00 41.62 210 PRO A C 1
ATOM 1705 O O . PRO A 1 210 ? 0.623 33.181 -9.354 1.00 41.62 210 PRO A O 1
ATOM 1708 N N . LYS A 1 211 ? -1.436 32.411 -9.870 1.00 44.66 211 LYS A N 1
ATOM 1709 C CA . LYS A 1 211 ? -2.213 33.205 -8.908 1.00 44.66 211 LYS A CA 1
ATOM 1710 C C . LYS A 1 211 ? -1.942 32.710 -7.478 1.00 44.66 211 LYS A C 1
ATOM 1712 O O . LYS A 1 211 ? -1.799 31.510 -7.245 1.00 44.66 211 LYS A O 1
ATOM 1717 N N . THR A 1 212 ? -1.865 33.646 -6.541 1.00 44.50 212 THR A N 1
ATOM 1718 C CA . THR A 1 212 ? -1.561 33.456 -5.117 1.00 44.50 212 THR A CA 1
ATOM 1719 C C . THR A 1 212 ? -2.513 32.460 -4.438 1.00 44.50 212 THR A C 1
ATOM 1721 O O . THR A 1 212 ? -3.731 32.621 -4.470 1.00 44.50 212 THR A O 1
ATOM 1724 N N . ARG A 1 213 ? -1.957 31.416 -3.803 1.00 40.34 213 ARG A N 1
ATOM 1725 C CA . ARG A 1 213 ? -2.678 30.518 -2.885 1.00 40.34 213 ARG A CA 1
ATOM 1726 C C . ARG A 1 213 ? -2.487 31.019 -1.456 1.00 40.34 213 ARG A C 1
ATOM 1728 O O . ARG A 1 213 ? -1.355 31.172 -1.011 1.00 40.34 213 ARG A O 1
ATOM 1735 N N . ILE A 1 214 ? -3.597 31.234 -0.760 1.00 49.88 214 ILE A N 1
ATOM 1736 C CA . ILE A 1 214 ? -3.645 31.481 0.686 1.00 49.88 214 ILE A CA 1
ATOM 1737 C C . ILE A 1 214 ? -3.040 30.259 1.410 1.00 49.88 214 ILE A C 1
ATOM 1739 O O . ILE A 1 214 ? -3.236 29.116 0.983 1.00 49.88 214 ILE A O 1
ATOM 1743 N N . SER A 1 215 ? -2.223 30.527 2.429 1.00 43.28 215 SER A N 1
ATOM 1744 C CA . SER A 1 215 ? -1.210 29.635 3.007 1.00 43.28 215 SER A CA 1
ATOM 1745 C C . SER A 1 215 ? -1.775 28.402 3.727 1.00 43.28 215 SER A C 1
ATOM 1747 O O . SER A 1 215 ? -2.805 28.439 4.396 1.00 43.28 215 SER A O 1
ATOM 1749 N N . LYS A 1 216 ? -1.056 27.278 3.597 1.00 53.31 216 LYS A N 1
ATOM 1750 C CA . LYS A 1 216 ? -1.345 25.967 4.214 1.00 53.31 216 LYS A CA 1
ATOM 1751 C C . LYS A 1 216 ? -0.729 25.821 5.620 1.00 53.31 216 LYS A C 1
ATOM 1753 O O . LYS A 1 216 ? -0.704 24.714 6.159 1.00 53.31 216 LYS A O 1
ATOM 1758 N N . ASP A 1 217 ? -0.244 26.911 6.211 1.00 52.62 217 ASP A N 1
ATOM 1759 C CA . ASP A 1 217 ? 0.888 26.872 7.150 1.00 52.62 217 ASP A CA 1
ATOM 1760 C C . ASP A 1 217 ? 0.541 26.906 8.644 1.00 52.62 217 ASP A C 1
ATOM 1762 O O . ASP A 1 217 ? 1.427 27.098 9.465 1.00 52.62 217 ASP A O 1
ATOM 1766 N N . ASN A 1 218 ? -0.703 26.633 9.046 1.00 43.56 218 ASN A N 1
ATOM 1767 C CA . ASN A 1 218 ? -1.051 26.560 10.477 1.00 43.56 218 ASN A CA 1
ATOM 1768 C C . ASN A 1 218 ? -1.110 25.130 11.040 1.00 43.56 218 ASN A C 1
ATOM 1770 O O . ASN A 1 218 ? -1.768 24.880 12.045 1.00 43.56 218 ASN A O 1
ATOM 1774 N N . PHE A 1 219 ? -0.436 24.165 10.409 1.00 48.56 219 PHE A N 1
ATOM 1775 C CA . PHE A 1 219 ? -0.304 22.820 10.971 1.00 48.56 219 PHE A CA 1
ATOM 1776 C C . PHE A 1 219 ? 1.110 22.282 10.753 1.00 48.56 219 PHE A C 1
ATOM 1778 O O . PHE A 1 219 ? 1.487 21.866 9.653 1.00 48.56 219 PHE A O 1
ATOM 1785 N N . LYS A 1 220 ? 1.894 22.323 11.831 1.00 56.94 220 LYS A N 1
ATOM 1786 C CA . LYS A 1 220 ? 3.259 21.821 11.878 1.00 56.94 220 LYS A CA 1
ATOM 1787 C C . LYS A 1 220 ? 3.185 20.319 12.135 1.00 56.94 220 LYS A C 1
ATOM 1789 O O . LYS A 1 220 ? 2.700 19.893 13.177 1.00 56.94 220 LYS A O 1
ATOM 1794 N N . TRP A 1 221 ? 3.637 19.520 11.171 1.00 58.44 221 TRP A N 1
ATOM 1795 C CA . TRP A 1 221 ? 3.942 18.119 11.460 1.00 58.44 221 TRP A CA 1
ATOM 1796 C C . TRP A 1 221 ? 4.900 18.093 12.656 1.00 58.44 221 TRP A C 1
ATOM 1798 O O . TRP A 1 221 ? 5.793 18.946 12.673 1.00 58.44 221 TRP A O 1
ATOM 1808 N N . PRO A 1 222 ? 4.740 17.179 13.632 1.00 57.62 222 PRO A N 1
ATOM 1809 C CA . PRO A 1 222 ? 5.720 17.052 14.709 1.00 57.62 222 PRO A CA 1
ATOM 1810 C C . PRO A 1 222 ? 7.113 16.983 14.082 1.00 57.62 222 PRO A C 1
ATOM 1812 O O . PRO A 1 222 ? 7.263 16.317 13.058 1.00 57.62 222 PRO A O 1
ATOM 1815 N N . ASP A 1 223 ? 8.074 17.748 14.611 1.00 51.97 223 ASP A N 1
ATOM 1816 C CA . ASP A 1 223 ? 9.380 17.957 13.976 1.00 51.97 223 ASP A CA 1
ATOM 1817 C C . ASP A 1 223 ? 10.046 16.603 13.683 1.00 51.97 223 ASP A C 1
ATOM 1819 O O . ASP A 1 223 ? 10.564 15.923 14.568 1.00 51.97 223 ASP A O 1
ATOM 1823 N N . MET A 1 224 ? 9.989 16.188 12.416 1.00 59.50 224 MET A N 1
ATOM 1824 C CA . MET A 1 224 ? 10.559 14.933 11.950 1.00 59.50 224 MET A CA 1
ATOM 1825 C C . MET A 1 224 ? 12.042 15.196 11.672 1.00 59.50 224 MET A C 1
ATOM 1827 O O . MET A 1 224 ? 12.380 15.757 10.629 1.00 59.50 224 MET A O 1
ATOM 1831 N N . LYS A 1 225 ? 12.925 14.869 12.625 1.00 42.62 225 LYS A N 1
ATOM 1832 C CA . LYS A 1 225 ? 14.380 14.948 12.414 1.00 42.62 225 LYS A CA 1
ATOM 1833 C C . LYS A 1 225 ? 14.763 14.021 11.247 1.00 42.62 225 LYS A C 1
ATOM 1835 O O . LYS A 1 225 ? 14.342 12.865 11.232 1.00 42.62 225 LYS A O 1
ATOM 1840 N N . ASN A 1 226 ? 15.478 14.576 10.264 1.00 37.59 226 ASN A N 1
ATOM 1841 C CA . ASN A 1 226 ? 16.014 13.858 9.100 1.00 37.59 226 ASN A CA 1
ATOM 1842 C C . ASN A 1 226 ? 17.117 12.876 9.493 1.00 37.59 226 ASN A C 1
ATOM 1844 O O . ASN A 1 226 ? 17.871 13.205 10.437 1.00 37.59 226 ASN A O 1
#

InterPro domains:
  IPR009921 YehS-like [PF07308] (3-70)
  IPR009921 YehS-like [PF07308] (86-153)
  IPR009921 YehS-like [PTHR37805] (1-153)

Radius of gyration: 24.53 Å; chains: 1; bounding box: 67×50×65 Å

Foldseek 3Di:
DALLVLLLLVCLLQVDQLVNLQVLLVQLPRHDDSLVVVQSNDDPPDPSHDGQAQQNSQSSLLSLLCVQPNDDPPDHRDHGDNDDFLLNSVVSVCNSPVDDLVLQQVQLPDDPAGDDSLLSVLSNDDPVDPSHDGDDPSSSVSNSNSSSCVRVVPDDDDDDDPDPDDDDDDDDDDDDDDPDPDPPPDDDDPDDDDDDDDDDDDDDDDDDDDDDDDDPPPDDRDPDDD

Secondary structure (DSSP, 8-state):
--HHHHHHHHHHHTT--HHHHHHHHHTTT----HHHHHHHHS-TTSTT-----HHHHHHHHHHHHHHHH---TTSPPPPPPSS--HHHHHHHHHHHTT--HHHHHHHH--TT----HHHHHHHTS-TTSTT-----HHHHHHHHHHHHHHHH------SS---------------PPPTT--TTTT-----------PPPPPPPPPP-PPPPPPP--S--------